Protein AF-B9FMG6-F1 (afdb_monomer)

Solvent-accessible surface area (backbone atoms only — not comparable to full-atom values): 10772 Å² total; per-residue (Å²): 134,76,68,48,75,43,61,49,53,28,63,80,51,54,74,67,47,21,52,54,41,52,51,51,51,46,46,25,45,65,77,59,35,33,31,32,34,33,67,66,77,67,57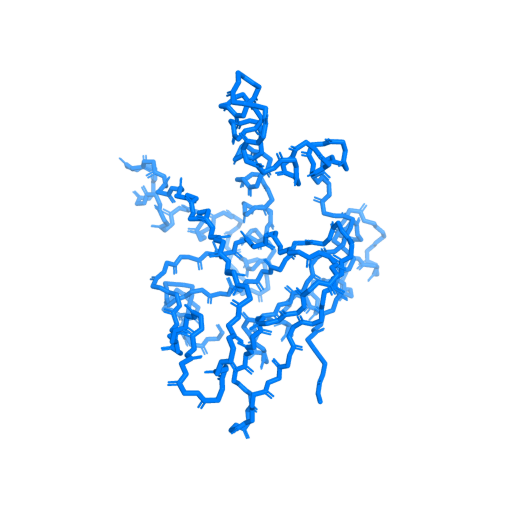,65,71,57,52,58,58,59,71,49,61,76,76,48,61,88,55,40,63,58,52,51,52,54,49,53,53,46,50,49,55,46,52,52,54,52,44,34,52,51,19,52,74,71,72,42,61,80,49,47,59,61,30,63,63,11,63,73,68,77,40,81,61,88,80,86,82,88,87,84,84,83,75,93,63,100,57,60,92,81,53,68,94,70,74,93,78,82,50,78,47,50,79,46,80,42,78,70,56,53,81,59,69,83,54,66,46,80,53,97,92,38,79,37,66,51,75,48,47,76,91,32,38,39,36,35,63,12,52,47,42,32,61,75,51,72,74,80

Secondary structure (DSSP, 8-state):
----EEEGGGGGS-HHHHHHHHHHHHHIIIIISEEEEES-S--HHHHHHHHTTTSSHHHHHHHHHHHHHHHHHHHHHHHHHHHHHTTPPTTHHHHHHHTTTTSPPP-----------S-TTT--SS-S---SSSEEEE---SS----EEEETTEEEE----TT-EEEEE-HHHHHHTT--

Radius of gyration: 16.88 Å; Cα contacts (8 Å, |Δi|>4): 222; chains: 1; bounding box: 43×32×50 Å

pLDDT: mean 95.71, std 5.05, range [70.12, 98.81]

Mean predicted aligned error: 3.11 Å

InterPro domains:
  IPR005123 Oxoglutarate/iron-dependent dioxygenase domain [PS51471] (105-180)
  IPR026992 Non-haem dioxygenase, N-terminal domain [PF14226] (3-53)
  IPR027443 Isopenicillin N synthase-like superfamily [G3DSA:2.60.120.330] (1-50)
  IPR027443 Isopenicillin N synthase-like superfamily [G3DSA:2.60.120.330] (51-180)
  IPR044861 Isopenicillin N synthase-like, Fe(2+) 2OG dioxygenase domain [PF03171] (111-180)
  IPR050295 Plant 2-oxoglutarate-dependent oxidoreductases [PTHR47991] (49-180)

Foldseek 3Di:
DAAAEAAQCLCVPDPVSVVVRLVSLVCNCQQPLKHKYDPLPDDLVLVVVCVCPCVPVVCNVVSVVSVLVSVVVSVLVSVQSVCVSLVHDGCPLVCVQCVNVVHDRDRDDDDDDDDDDPCCVVDASDDDDFAADAKDKDDDDQPDWRDWGQHPNDTDTHHRHPPMIMMGGGPVNCVVSVND

Sequence (180 aa):
MVVPVINFSKLDGTAAERAETMAQIDNGCEEWGFFQLVNHGVPKELLDRVKKWPSKPPEFKETMREYRAALRGLAERVMEAMDENLGLDKGRMRRAFTGDGRHAPFFGTKVSHYPPCPRPDLITGLRAHTDAGGVILLFQDDRVGGLQVLRGGEWVDVQPLADAIVVNTGNQVEVLSNGR

Nearest PDB structures (foldseek):
  5gja-assembly1_E  TM=8.762E-01  e=3.918E-15  Arabidopsis thaliana
  5gja-assembly1_H  TM=8.759E-01  e=7.186E-15  Arabidopsis thaliana
  5tcv-assembly1_A  TM=8.634E-01  e=5.007E-14  Petunia x hybrida
  5c3p-assembly4_D  TM=8.050E-01  e=9.922E-08  Neurospora crassa
  5c3p-assembly2_B  TM=8.139E-01  e=2.320E-07  Neurospora crassa

Structure (mmCIF, N/CA/C/O backbone):
data_AF-B9FMG6-F1
#
_entry.id   AF-B9FMG6-F1
#
loop_
_atom_site.group_PDB
_atom_site.id
_atom_site.type_symbol
_atom_site.label_atom_id
_atom_site.label_alt_id
_atom_site.label_comp_id
_atom_site.label_asym_id
_atom_site.label_entity_id
_atom_site.label_seq_id
_atom_site.pdbx_PDB_ins_code
_atom_site.Cartn_x
_atom_site.Cartn_y
_atom_site.Cartn_z
_atom_site.occupancy
_atom_site.B_iso_or_equiv
_atom_site.auth_seq_id
_atom_site.auth_comp_id
_atom_site.auth_asym_id
_atom_site.auth_atom_id
_atom_site.pdbx_PDB_model_num
ATOM 1 N N . MET A 1 1 ? -16.657 -0.402 -12.588 1.00 78.62 1 MET A N 1
ATOM 2 C CA . MET A 1 1 ? -16.280 -0.302 -11.156 1.00 78.62 1 MET A CA 1
ATOM 3 C C . MET A 1 1 ? -14.914 0.377 -11.073 1.00 78.62 1 MET A C 1
ATOM 5 O O . MET A 1 1 ? -14.172 0.257 -12.038 1.00 78.62 1 MET A O 1
ATOM 9 N N . VAL A 1 2 ? -14.589 1.113 -10.003 1.00 91.06 2 VAL A N 1
ATOM 10 C CA . VAL A 1 2 ? -13.305 1.838 -9.874 1.00 91.06 2 VAL A CA 1
ATOM 11 C C . VAL A 1 2 ? -12.663 1.498 -8.536 1.00 91.06 2 VAL A C 1
ATOM 13 O O . VAL A 1 2 ? -13.342 1.538 -7.514 1.00 91.06 2 VAL A O 1
ATOM 16 N N . VAL A 1 3 ? -11.371 1.172 -8.560 1.00 96.69 3 VAL A N 1
ATOM 17 C CA . VAL A 1 3 ? -10.588 0.858 -7.357 1.00 96.69 3 VAL A CA 1
ATOM 18 C C . VAL A 1 3 ? -10.511 2.100 -6.454 1.00 96.69 3 VAL A C 1
ATOM 20 O O . VAL A 1 3 ? -10.185 3.176 -6.968 1.00 96.69 3 VAL A O 1
ATOM 23 N N . PRO A 1 4 ? -10.799 1.990 -5.142 1.00 97.75 4 PRO A N 1
ATOM 24 C CA . PRO A 1 4 ? -10.837 3.135 -4.237 1.00 97.75 4 PRO A CA 1
ATOM 25 C C . PRO A 1 4 ? -9.514 3.901 -4.190 1.00 97.75 4 PRO A C 1
ATOM 27 O O . PRO A 1 4 ? -8.438 3.304 -4.208 1.00 97.75 4 PRO A O 1
ATOM 30 N N . VAL A 1 5 ? -9.602 5.226 -4.079 1.00 98.62 5 VAL A N 1
ATOM 31 C CA . VAL A 1 5 ? -8.458 6.114 -3.841 1.00 98.62 5 VAL A CA 1
ATOM 32 C C . VAL A 1 5 ? -8.674 6.806 -2.503 1.00 98.62 5 VAL A C 1
ATOM 34 O O . VAL A 1 5 ? -9.682 7.481 -2.312 1.00 98.62 5 VAL A O 1
ATOM 37 N N . ILE A 1 6 ? -7.729 6.634 -1.585 1.00 98.75 6 ILE A N 1
ATOM 38 C CA . ILE A 1 6 ? -7.855 7.030 -0.185 1.00 98.75 6 ILE A CA 1
ATOM 39 C C . ILE A 1 6 ? -6.778 8.060 0.142 1.00 98.75 6 ILE A C 1
ATOM 41 O O . ILE A 1 6 ? -5.583 7.842 -0.079 1.00 98.75 6 ILE A O 1
ATOM 45 N N . ASN A 1 7 ? -7.200 9.196 0.695 1.00 98.69 7 ASN A N 1
ATOM 46 C CA . ASN A 1 7 ? -6.287 10.231 1.159 1.00 98.69 7 ASN A CA 1
ATOM 47 C C . ASN A 1 7 ? -5.746 9.880 2.550 1.00 98.69 7 ASN A C 1
ATOM 49 O O . ASN A 1 7 ? -6.371 10.167 3.566 1.00 98.69 7 ASN A O 1
ATOM 53 N N . PHE A 1 8 ? -4.561 9.278 2.6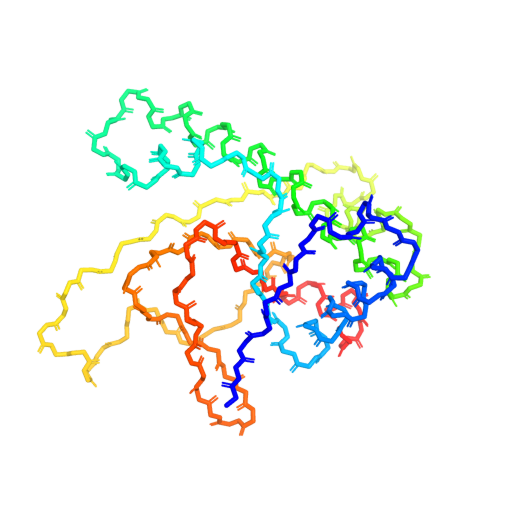01 1.00 98.62 8 PHE A N 1
ATOM 54 C CA . PHE A 1 8 ? -4.036 8.680 3.826 1.00 98.62 8 PHE A CA 1
ATOM 55 C C . PHE A 1 8 ? -3.633 9.709 4.891 1.00 98.62 8 PHE A C 1
ATOM 57 O O . PHE A 1 8 ? -3.666 9.406 6.082 1.00 98.62 8 PHE A O 1
ATOM 64 N N . SER A 1 9 ? -3.315 10.951 4.500 1.00 98.44 9 SER A N 1
ATOM 65 C CA . SER A 1 9 ? -2.974 12.010 5.463 1.00 98.44 9 SER A CA 1
ATOM 66 C C . SER A 1 9 ? -4.153 12.405 6.355 1.00 98.44 9 SER A C 1
ATOM 68 O O . SER A 1 9 ? -3.961 13.052 7.380 1.00 98.44 9 SER A O 1
ATOM 70 N N . LYS A 1 10 ? -5.383 12.051 5.967 1.00 98.56 10 LYS A N 1
ATOM 71 C CA . LYS A 1 10 ? -6.602 12.349 6.724 1.00 98.56 10 LYS A CA 1
ATOM 72 C C . LYS A 1 10 ? -6.758 11.490 7.981 1.00 98.56 10 LYS A C 1
ATOM 74 O O . LYS A 1 10 ? -7.514 11.878 8.866 1.00 98.56 10 LYS A O 1
ATOM 79 N N . LEU A 1 11 ? -5.973 10.416 8.128 1.00 97.81 11 LEU A N 1
ATOM 80 C CA . LEU A 1 11 ? -5.856 9.688 9.397 1.00 97.81 11 LEU A CA 1
ATOM 81 C C . LEU A 1 11 ? -5.316 10.556 10.540 1.00 97.81 11 LEU A C 1
ATOM 83 O O . LEU A 1 11 ? -5.690 10.344 11.692 1.00 97.81 11 LEU A O 1
ATOM 87 N N . ASP A 1 12 ? -4.474 11.537 10.212 1.00 97.31 12 ASP A N 1
ATOM 88 C CA . ASP A 1 12 ? -3.887 12.483 11.165 1.00 97.31 12 ASP A CA 1
ATOM 89 C C . ASP A 1 12 ? -4.679 13.812 11.217 1.00 97.31 12 ASP A C 1
ATOM 91 O O . ASP A 1 12 ? -4.209 14.805 11.773 1.00 97.31 12 ASP A O 1
ATOM 95 N N . GLY A 1 13 ? -5.862 13.854 10.587 1.00 97.00 13 GLY A N 1
ATOM 96 C CA . GLY A 1 13 ? -6.728 15.029 10.488 1.00 97.00 13 GLY A CA 1
ATOM 97 C C . GLY A 1 13 ? -7.708 15.179 11.656 1.00 97.00 13 GLY A C 1
ATOM 98 O O . GLY A 1 13 ? -7.482 14.717 12.774 1.00 97.00 13 GLY A O 1
ATOM 99 N N . THR A 1 14 ? -8.832 15.848 11.396 1.00 98.38 14 THR A N 1
ATOM 100 C CA . THR A 1 14 ? -9.944 15.940 12.355 1.00 98.38 14 THR A CA 1
ATOM 101 C C . THR A 1 14 ? -10.553 14.563 12.641 1.00 98.38 14 THR A C 1
ATOM 103 O O . THR A 1 14 ? -10.427 13.631 11.849 1.00 98.38 14 THR A O 1
ATOM 106 N N . ALA A 1 15 ? -11.284 14.427 13.753 1.00 98.31 15 ALA A N 1
ATOM 107 C CA . ALA A 1 15 ? -11.951 13.168 14.100 1.00 98.31 15 ALA A CA 1
ATOM 108 C C . ALA A 1 15 ? -12.909 12.672 12.997 1.00 98.31 15 ALA A C 1
ATOM 110 O O . ALA A 1 15 ? -12.981 11.472 12.748 1.00 98.31 15 ALA A O 1
ATOM 111 N N . ALA A 1 16 ? -13.602 13.593 12.316 1.00 98.50 16 ALA A N 1
ATOM 112 C CA . ALA A 1 16 ? -14.491 13.266 11.205 1.00 98.50 16 ALA A CA 1
ATOM 113 C C . ALA A 1 16 ? -13.713 12.755 9.981 1.00 98.50 16 ALA A C 1
ATOM 115 O O . ALA A 1 16 ? -14.044 11.700 9.449 1.00 98.50 16 ALA A O 1
ATOM 116 N N . GLU A 1 17 ? -12.643 13.453 9.586 1.00 98.56 17 GLU A N 1
ATOM 117 C CA . GLU A 1 17 ? -11.779 13.035 8.472 1.00 98.56 17 GLU A CA 1
ATOM 118 C C . GLU A 1 17 ? -11.130 11.674 8.736 1.00 98.56 17 GLU A C 1
ATOM 120 O O . GLU A 1 17 ? -11.093 10.817 7.852 1.00 98.56 17 GLU A O 1
ATOM 125 N N . ARG A 1 18 ? -10.657 11.448 9.965 1.00 98.56 18 ARG A N 1
ATOM 126 C CA . ARG A 1 18 ? -10.091 10.165 10.369 1.00 98.56 18 ARG A CA 1
ATOM 127 C C . ARG A 1 18 ? -11.136 9.058 10.296 1.00 98.56 18 ARG A C 1
ATOM 129 O O . ARG A 1 18 ? -10.844 8.016 9.724 1.00 98.56 18 ARG A O 1
ATOM 136 N N . ALA A 1 19 ? -12.332 9.273 10.846 1.00 98.62 19 ALA A N 1
ATOM 137 C CA . ALA A 1 19 ? -13.403 8.278 10.826 1.00 98.62 19 ALA A CA 1
ATOM 138 C C . ALA A 1 19 ? -13.811 7.902 9.393 1.00 98.62 19 ALA A C 1
ATOM 140 O O . ALA A 1 19 ? -13.927 6.720 9.079 1.00 98.62 19 ALA A O 1
ATOM 141 N N . GLU A 1 20 ? -13.953 8.890 8.506 1.00 98.69 20 GLU A N 1
ATOM 142 C CA . GLU A 1 20 ? -14.235 8.652 7.088 1.00 98.69 20 GLU A CA 1
ATOM 143 C C . GLU A 1 20 ? -13.107 7.860 6.413 1.00 98.69 20 GLU A C 1
ATOM 145 O O . GL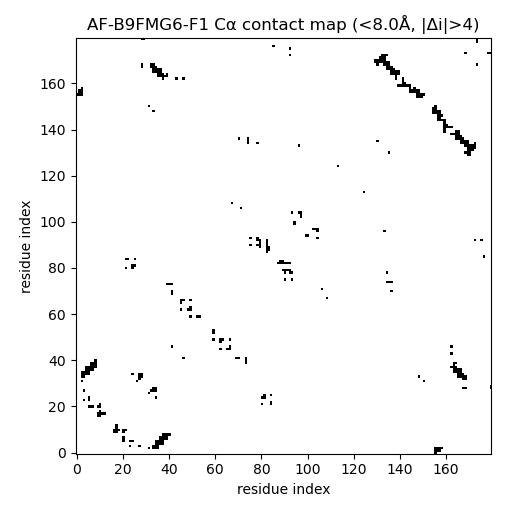U A 1 20 ? -13.361 6.890 5.701 1.00 98.69 20 GLU A O 1
ATOM 150 N N . THR A 1 21 ? -11.852 8.222 6.680 1.00 98.75 21 THR A N 1
ATOM 151 C CA . THR A 1 21 ? -10.686 7.540 6.101 1.00 98.75 21 THR A CA 1
ATOM 152 C C . THR A 1 21 ? -10.573 6.095 6.590 1.00 98.75 21 THR A C 1
ATOM 154 O O . THR A 1 21 ? -10.298 5.204 5.792 1.00 98.75 21 THR A O 1
ATOM 157 N N . MET A 1 22 ? -10.828 5.837 7.877 1.00 98.75 22 MET A N 1
ATOM 158 C CA . MET A 1 22 ? -10.858 4.478 8.434 1.00 98.75 22 MET A CA 1
ATOM 159 C C . MET A 1 22 ? -11.946 3.627 7.771 1.00 98.75 22 MET A C 1
ATOM 161 O O . MET A 1 22 ? -11.665 2.494 7.387 1.00 98.75 22 MET A O 1
ATOM 165 N N . ALA A 1 23 ? -13.142 4.188 7.550 1.00 98.69 23 ALA A N 1
ATOM 166 C CA . ALA A 1 23 ? -14.231 3.505 6.849 1.00 98.69 23 ALA A CA 1
ATOM 167 C C . ALA A 1 23 ? -13.898 3.217 5.374 1.00 98.69 23 ALA A C 1
ATOM 169 O O . ALA A 1 23 ? -14.242 2.158 4.854 1.00 98.69 23 ALA A O 1
ATOM 170 N N . GLN A 1 24 ? -13.191 4.125 4.693 1.00 98.69 24 GLN A N 1
ATOM 171 C CA . GLN A 1 24 ? -12.701 3.883 3.331 1.00 98.69 24 GLN A CA 1
ATOM 172 C C . GLN A 1 24 ? -11.658 2.759 3.286 1.00 98.69 24 GLN A C 1
ATOM 174 O O . GLN A 1 24 ? -11.679 1.955 2.356 1.00 98.69 24 GLN A O 1
ATOM 179 N N . ILE A 1 25 ? -10.756 2.691 4.274 1.00 98.69 25 ILE A N 1
ATOM 180 C CA . ILE A 1 25 ? -9.768 1.607 4.389 1.00 98.69 25 ILE A CA 1
ATOM 181 C C . ILE A 1 25 ? -10.474 0.278 4.656 1.00 98.69 25 ILE A C 1
ATOM 183 O O . ILE A 1 25 ? -10.134 -0.711 4.014 1.00 98.69 25 ILE A O 1
ATOM 187 N N . ASP A 1 26 ? -11.464 0.262 5.551 1.00 98.44 26 ASP A N 1
ATOM 188 C CA . ASP A 1 26 ? -12.263 -0.928 5.866 1.00 98.44 26 ASP A CA 1
ATOM 189 C C . ASP A 1 26 ? -12.956 -1.460 4.610 1.00 98.44 26 ASP A C 1
ATOM 191 O O . ASP A 1 26 ? -12.736 -2.593 4.194 1.00 98.44 26 ASP A O 1
ATOM 195 N N . ASN A 1 27 ? -13.669 -0.577 3.904 1.00 97.81 27 ASN A N 1
ATOM 196 C CA . ASN A 1 27 ? -14.323 -0.908 2.646 1.00 97.81 27 ASN A CA 1
ATOM 197 C C . ASN A 1 27 ? -13.329 -1.366 1.566 1.00 97.81 27 ASN A C 1
ATOM 199 O O . ASN A 1 27 ? -13.594 -2.319 0.841 1.00 97.81 27 ASN A O 1
ATOM 203 N N . GLY A 1 28 ? -12.168 -0.715 1.454 1.00 97.88 28 GLY A N 1
ATOM 204 C CA . GLY A 1 28 ? -11.111 -1.120 0.528 1.00 97.88 28 GLY A CA 1
ATOM 205 C C . GLY A 1 28 ? -10.555 -2.517 0.826 1.00 97.88 28 GLY A C 1
ATOM 206 O O . GLY A 1 28 ? -10.182 -3.228 -0.107 1.00 97.88 28 GLY A O 1
ATOM 207 N N . CYS A 1 29 ? -10.523 -2.926 2.096 1.00 98.12 29 CYS A N 1
ATOM 208 C CA . CYS A 1 29 ? -10.149 -4.281 2.496 1.00 98.12 29 CYS A CA 1
ATOM 209 C C . CYS A 1 29 ? -11.274 -5.279 2.195 1.00 98.12 29 CYS A C 1
ATOM 211 O O . CYS A 1 29 ? -11.052 -6.178 1.388 1.00 98.12 29 CYS A O 1
ATOM 213 N N . GLU A 1 30 ? -12.465 -5.083 2.771 1.00 96.75 30 GLU A N 1
ATOM 214 C CA . GLU A 1 30 ? -13.552 -6.075 2.740 1.00 96.75 30 GLU A CA 1
ATOM 215 C C . GLU A 1 30 ? -14.155 -6.234 1.337 1.00 96.75 30 GLU A C 1
ATOM 217 O O . GLU A 1 30 ? -14.406 -7.340 0.863 1.00 96.75 30 GLU A O 1
ATOM 222 N N . GLU A 1 31 ? -14.373 -5.124 0.627 1.00 95.56 31 GLU A N 1
ATOM 223 C CA . GLU A 1 31 ? -15.050 -5.181 -0.666 1.00 95.56 31 GLU A CA 1
ATOM 224 C C . GLU A 1 31 ? -14.086 -5.468 -1.808 1.00 95.56 31 GLU A C 1
ATOM 226 O O . GLU A 1 31 ? -14.483 -6.076 -2.802 1.00 95.56 31 GLU A O 1
ATOM 231 N N . TRP A 1 32 ? -12.860 -4.945 -1.745 1.00 97.12 32 TRP A N 1
ATOM 232 C CA . TRP A 1 32 ? -11.930 -4.947 -2.878 1.00 97.12 32 TRP A CA 1
ATOM 233 C C . TRP A 1 32 ? -10.684 -5.804 -2.665 1.00 97.12 32 TRP A C 1
ATOM 235 O O . TRP A 1 32 ? -10.121 -6.279 -3.651 1.00 97.12 32 TRP A O 1
ATOM 245 N N . GLY A 1 33 ? -10.187 -5.912 -1.432 1.00 97.44 33 GLY A N 1
ATOM 246 C CA . GLY A 1 33 ? -8.812 -6.334 -1.154 1.00 97.44 33 GLY A CA 1
ATOM 247 C C . GLY A 1 33 ? -7.743 -5.430 -1.788 1.00 97.44 33 GLY A C 1
ATOM 248 O O . GLY A 1 33 ? -6.571 -5.794 -1.787 1.00 97.44 33 GLY A O 1
ATOM 249 N N . PHE A 1 34 ? -8.128 -4.278 -2.355 1.00 98.06 34 PHE A N 1
ATOM 250 C CA . PHE A 1 34 ? -7.301 -3.381 -3.170 1.00 98.06 34 PHE A CA 1
ATOM 251 C C . PHE A 1 34 ? -7.750 -1.924 -3.013 1.00 98.06 34 PHE A C 1
ATOM 253 O O . PHE A 1 34 ? -8.934 -1.611 -3.125 1.00 98.06 34 PHE A O 1
ATOM 260 N N . PHE A 1 35 ? -6.797 -1.007 -2.853 1.00 98.62 35 PHE A N 1
ATOM 261 C CA . PHE A 1 35 ? -7.032 0.440 -2.878 1.00 98.62 35 PHE A CA 1
ATOM 262 C C . PHE A 1 35 ? -5.739 1.196 -3.202 1.00 98.62 35 PHE A C 1
ATOM 264 O O . PHE A 1 35 ? -4.641 0.656 -3.100 1.00 98.62 35 PHE A O 1
ATOM 271 N N . GLN A 1 36 ? -5.845 2.458 -3.604 1.00 98.81 36 GLN A N 1
ATOM 272 C CA . GLN A 1 36 ? -4.700 3.337 -3.840 1.00 98.81 36 GLN A CA 1
ATOM 273 C C . GLN A 1 36 ? -4.605 4.375 -2.729 1.00 98.81 36 GLN A C 1
ATOM 275 O O . GLN A 1 36 ? -5.595 5.019 -2.392 1.00 98.81 36 GLN A O 1
ATOM 280 N N . LEU A 1 37 ? -3.412 4.573 -2.179 1.00 98.81 37 LEU A N 1
ATOM 281 C CA . LEU A 1 37 ? -3.142 5.631 -1.216 1.00 98.81 37 LEU A CA 1
ATOM 282 C C . LEU A 1 37 ? -2.545 6.847 -1.918 1.00 98.81 37 LEU A C 1
ATOM 284 O O . LEU A 1 37 ? -1.591 6.714 -2.682 1.00 98.81 37 LEU A O 1
ATOM 288 N N . VAL A 1 38 ? -3.052 8.032 -1.582 1.00 98.75 38 VAL A N 1
ATOM 289 C CA . VAL A 1 38 ? -2.434 9.334 -1.882 1.00 98.75 38 VAL A CA 1
ATOM 290 C C . VAL A 1 38 ? -2.096 10.056 -0.580 1.00 98.75 38 VAL A C 1
ATOM 292 O O . VAL A 1 38 ? -2.670 9.756 0.468 1.00 98.75 38 VAL A O 1
ATOM 295 N N . ASN A 1 39 ? -1.152 11.001 -0.622 1.00 98.50 39 ASN A N 1
ATOM 296 C CA . ASN A 1 39 ? -0.658 11.718 0.565 1.00 98.50 39 ASN A CA 1
ATOM 297 C C . ASN A 1 39 ? -0.222 10.772 1.707 1.00 98.50 39 ASN A C 1
ATOM 299 O O . ASN A 1 39 ? -0.424 11.049 2.886 1.00 98.50 39 ASN A O 1
ATOM 303 N N . HIS A 1 40 ? 0.391 9.640 1.359 1.00 98.50 40 HIS A N 1
ATOM 304 C CA . HIS A 1 40 ? 0.806 8.586 2.298 1.00 98.50 40 HIS A CA 1
ATOM 305 C C . HIS A 1 40 ? 2.089 8.901 3.082 1.00 98.50 40 HIS A C 1
ATOM 307 O O . HIS A 1 40 ? 2.508 8.113 3.927 1.00 98.50 40 HIS A O 1
ATOM 313 N N . GLY A 1 41 ? 2.732 10.040 2.809 1.00 98.06 41 GLY A N 1
ATOM 314 C CA . GLY A 1 41 ? 3.923 10.497 3.531 1.00 98.06 41 GLY A CA 1
ATOM 315 C C . GLY A 1 41 ? 5.250 9.894 3.060 1.00 98.06 41 GLY A C 1
ATOM 316 O O . GLY A 1 41 ? 6.281 10.175 3.663 1.00 98.06 41 GLY A O 1
ATOM 317 N N . VAL A 1 42 ? 5.266 9.108 1.974 1.00 98.38 42 VAL A N 1
ATOM 318 C CA . VAL A 1 42 ? 6.538 8.764 1.307 1.00 98.38 42 VAL A CA 1
ATOM 319 C C . VAL A 1 42 ? 6.964 9.993 0.497 1.00 98.38 42 VAL A C 1
ATOM 321 O O . VAL A 1 42 ? 6.148 10.474 -0.290 1.00 98.38 42 VAL A O 1
ATOM 324 N N . PRO A 1 43 ? 8.194 10.517 0.667 1.00 98.12 43 PRO A N 1
ATOM 325 C CA . PRO A 1 43 ? 8.614 11.742 -0.007 1.00 98.12 43 PRO A CA 1
ATOM 326 C C . PRO A 1 43 ? 8.540 11.626 -1.531 1.00 98.12 43 PRO A C 1
ATOM 328 O O . PRO A 1 43 ? 9.012 10.643 -2.112 1.00 98.12 43 PRO A O 1
ATOM 331 N N . LYS A 1 44 ? 8.000 12.655 -2.190 1.00 96.88 44 LYS A N 1
ATOM 332 C CA . LYS A 1 44 ? 7.879 12.686 -3.651 1.00 96.88 44 LYS A CA 1
ATOM 333 C C . LYS A 1 44 ? 9.249 12.598 -4.325 1.00 96.88 44 LYS A C 1
ATOM 335 O O . LYS A 1 44 ? 9.420 11.872 -5.298 1.00 96.88 44 LYS A O 1
ATOM 340 N N . GLU A 1 45 ? 10.252 13.267 -3.771 1.00 96.19 45 GLU A N 1
ATOM 341 C CA . GLU A 1 45 ? 11.622 13.265 -4.286 1.00 96.19 45 GLU A CA 1
ATOM 342 C C . GLU A 1 45 ? 12.231 11.856 -4.248 1.00 96.19 45 GLU A C 1
ATOM 344 O O . GLU A 1 45 ? 12.999 11.476 -5.135 1.00 96.19 45 GLU A O 1
ATOM 349 N N . LEU A 1 46 ? 11.868 11.054 -3.241 1.00 96.44 46 LEU A N 1
ATOM 350 C CA . LEU A 1 46 ? 12.277 9.658 -3.143 1.00 96.44 46 LEU A CA 1
ATOM 351 C C . LEU A 1 46 ? 11.600 8.813 -4.229 1.00 96.44 46 LEU A C 1
ATOM 353 O O . LEU A 1 46 ? 12.296 8.058 -4.911 1.00 96.44 46 LEU A O 1
ATOM 357 N N . LEU A 1 47 ? 10.292 8.988 -4.448 1.00 96.75 47 LEU A N 1
ATOM 358 C CA . LEU A 1 47 ? 9.565 8.337 -5.545 1.00 96.75 47 LEU A CA 1
ATOM 359 C C . LEU A 1 47 ? 10.156 8.708 -6.914 1.00 96.75 47 LEU A C 1
ATOM 361 O O . LEU A 1 47 ? 10.419 7.826 -7.731 1.00 96.75 47 LEU A O 1
ATOM 365 N N . ASP A 1 48 ? 10.473 9.984 -7.141 1.00 94.62 48 ASP A N 1
ATOM 366 C CA . ASP A 1 48 ? 11.096 10.468 -8.378 1.00 94.62 48 ASP A CA 1
ATOM 367 C C . ASP A 1 48 ? 12.482 9.846 -8.622 1.00 94.62 48 ASP A C 1
ATOM 369 O O . ASP A 1 48 ? 12.870 9.608 -9.769 1.00 94.62 48 ASP A O 1
ATOM 373 N N . ARG A 1 49 ? 13.255 9.555 -7.566 1.00 93.44 49 ARG A N 1
ATOM 374 C CA . ARG A 1 49 ? 14.518 8.806 -7.700 1.00 93.44 49 ARG A CA 1
ATOM 375 C C . ARG A 1 49 ? 14.277 7.330 -8.016 1.00 93.44 49 ARG A C 1
ATOM 377 O O . ARG A 1 49 ? 15.005 6.788 -8.844 1.00 93.44 49 ARG A O 1
ATOM 384 N N . VAL A 1 50 ? 13.259 6.699 -7.425 1.00 93.25 50 VAL A N 1
ATOM 385 C CA . VAL A 1 50 ? 12.881 5.304 -7.726 1.00 93.25 50 VAL A CA 1
ATOM 386 C C . VAL A 1 50 ? 12.432 5.156 -9.187 1.00 93.25 50 VAL A C 1
ATOM 388 O O . VAL A 1 50 ? 12.861 4.214 -9.856 1.00 93.25 50 VAL A O 1
ATOM 391 N N . LYS A 1 51 ? 11.675 6.126 -9.729 1.00 90.31 51 LYS A N 1
ATOM 392 C CA . LYS A 1 51 ? 11.242 6.158 -11.145 1.00 90.31 51 LYS A CA 1
ATOM 393 C C . LYS A 1 51 ? 12.410 6.125 -12.141 1.00 90.31 51 LYS A C 1
ATOM 395 O O . LYS A 1 51 ? 12.244 5.668 -13.266 1.00 90.31 51 LYS A O 1
ATOM 400 N N . LYS A 1 52 ? 13.618 6.552 -11.746 1.00 86.12 52 LYS A N 1
ATOM 401 C CA . LYS A 1 52 ? 14.818 6.539 -12.610 1.00 86.12 52 LYS A CA 1
ATOM 402 C C . LYS A 1 52 ? 15.400 5.136 -12.839 1.00 86.12 52 LYS A C 1
ATOM 404 O O . LYS A 1 52 ? 16.521 5.059 -13.333 1.00 86.12 52 LYS A O 1
ATOM 409 N N . TRP A 1 53 ? 14.688 4.068 -12.457 1.00 71.25 53 TRP A N 1
ATOM 410 C CA . TRP A 1 53 ? 14.834 2.663 -12.880 1.00 71.25 53 TRP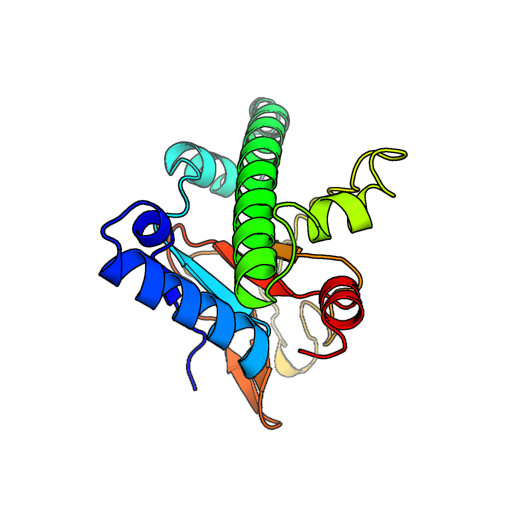 A CA 1
ATOM 411 C C . TRP A 1 53 ? 16.137 2.303 -13.603 1.00 71.25 53 TRP A C 1
ATOM 413 O O . TRP A 1 53 ? 16.364 2.783 -14.714 1.00 71.25 53 TRP A O 1
ATOM 423 N N . PRO A 1 54 ? 16.896 1.314 -13.105 1.00 74.25 54 PRO A N 1
ATOM 424 C CA . PRO A 1 54 ? 18.257 1.434 -12.567 1.00 74.25 54 PRO A CA 1
ATOM 425 C C . PRO A 1 54 ? 19.286 2.161 -13.470 1.00 74.25 54 PRO A C 1
ATOM 427 O O . PRO A 1 54 ? 20.458 1.798 -13.500 1.00 74.25 54 PRO A O 1
ATOM 430 N N . SER A 1 55 ? 18.893 3.224 -14.174 1.00 70.88 55 SER A N 1
ATOM 431 C CA . SER A 1 55 ? 19.714 4.004 -15.103 1.00 70.88 55 SER A CA 1
ATOM 432 C C . SER A 1 55 ? 20.832 4.767 -14.390 1.00 70.88 55 SER A C 1
ATOM 434 O O . SER A 1 55 ? 21.793 5.200 -15.021 1.00 70.88 55 SER A O 1
ATOM 436 N N . LYS A 1 56 ? 20.742 4.879 -13.055 1.00 70.12 56 LYS A N 1
ATOM 437 C CA . LYS A 1 56 ? 21.766 5.425 -12.155 1.00 70.12 56 LYS A CA 1
ATOM 438 C C . LYS A 1 56 ? 22.220 4.383 -11.120 1.00 70.12 56 LYS A C 1
ATOM 440 O O . LYS A 1 56 ? 21.878 4.497 -9.940 1.00 70.12 56 LYS A O 1
ATOM 445 N N . PRO A 1 57 ? 22.991 3.358 -11.524 1.00 74.62 57 PRO A N 1
ATOM 446 C CA . PRO A 1 57 ? 23.322 2.234 -10.653 1.00 74.62 57 PRO A CA 1
ATOM 447 C C . PRO A 1 57 ? 24.046 2.598 -9.338 1.00 74.62 57 PRO A C 1
ATOM 449 O O . PRO A 1 57 ? 23.734 1.955 -8.334 1.00 74.62 57 PRO A O 1
ATOM 452 N N . PRO A 1 58 ? 24.935 3.620 -9.262 1.00 79.06 58 PRO A N 1
ATOM 453 C CA . PRO A 1 58 ? 25.598 3.968 -8.001 1.00 79.06 58 PRO A CA 1
ATOM 454 C C . PRO A 1 58 ? 24.627 4.441 -6.909 1.00 79.06 58 PRO A C 1
ATOM 456 O O . PRO A 1 58 ? 24.783 4.085 -5.744 1.00 79.06 58 PRO A O 1
ATOM 459 N N . GLU A 1 59 ? 23.599 5.205 -7.286 1.00 85.38 59 GLU A N 1
ATOM 460 C CA . GLU A 1 59 ? 22.599 5.766 -6.364 1.00 85.38 59 GLU A CA 1
ATOM 461 C C . GLU A 1 59 ? 21.444 4.790 -6.097 1.00 85.38 59 GLU A C 1
ATOM 463 O O . GLU A 1 59 ? 20.711 4.942 -5.117 1.00 85.38 59 GLU A O 1
ATOM 468 N N . PHE A 1 60 ? 21.269 3.780 -6.956 1.00 88.50 60 PHE A N 1
ATOM 469 C CA . PHE A 1 60 ? 20.121 2.877 -6.912 1.00 88.50 60 PHE A CA 1
ATOM 470 C C . PHE A 1 60 ? 20.048 2.088 -5.602 1.00 88.50 60 PHE A C 1
ATOM 472 O O . PHE A 1 60 ? 18.980 1.991 -5.002 1.00 88.50 60 PHE A O 1
ATOM 479 N N . LYS A 1 61 ? 21.184 1.571 -5.114 1.00 90.31 61 LYS A N 1
ATOM 480 C CA . LYS A 1 61 ? 21.227 0.817 -3.851 1.00 90.31 61 LYS A CA 1
ATOM 481 C C . LYS A 1 61 ? 20.752 1.665 -2.670 1.00 90.31 61 LYS A C 1
ATOM 483 O O . LYS A 1 61 ? 19.955 1.186 -1.866 1.00 90.31 61 LYS A O 1
ATOM 488 N N . GLU A 1 62 ? 21.231 2.903 -2.574 1.00 92.44 62 GLU A N 1
ATOM 489 C CA . GLU A 1 62 ? 20.862 3.804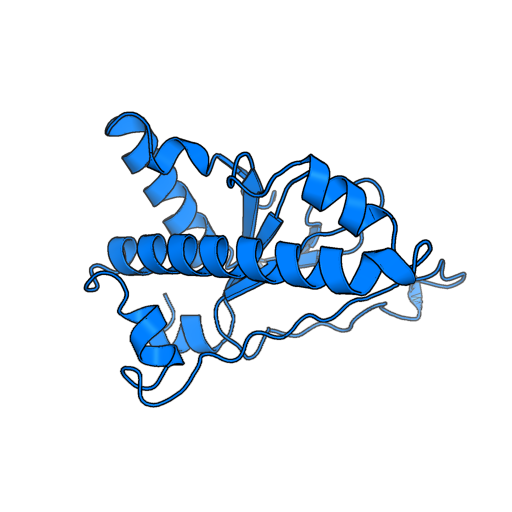 -1.480 1.00 92.44 62 GLU A CA 1
ATOM 490 C C . GLU A 1 62 ? 19.411 4.275 -1.612 1.00 92.44 62 GLU A C 1
ATOM 492 O O . GLU A 1 62 ? 18.655 4.208 -0.647 1.00 92.44 62 GLU A O 1
ATOM 497 N N . THR A 1 63 ? 18.983 4.609 -2.833 1.00 94.06 63 THR A N 1
ATOM 498 C CA . THR A 1 63 ? 17.587 4.952 -3.141 1.00 94.06 63 THR A CA 1
ATOM 499 C C . THR A 1 63 ? 16.638 3.830 -2.721 1.00 94.06 63 THR A C 1
ATOM 501 O O . THR A 1 63 ? 15.653 4.078 -2.032 1.00 94.06 63 THR A O 1
ATOM 504 N N . MET A 1 64 ? 16.949 2.578 -3.070 1.00 94.75 64 MET A N 1
ATOM 505 C CA . MET A 1 64 ? 16.137 1.424 -2.679 1.00 94.75 64 MET A CA 1
ATOM 506 C C . MET A 1 64 ? 16.187 1.151 -1.174 1.00 94.75 64 MET A C 1
ATOM 508 O O . MET A 1 64 ? 15.208 0.653 -0.620 1.00 94.75 64 MET A O 1
ATOM 512 N N . ARG A 1 65 ? 17.296 1.462 -0.490 1.00 94.31 65 ARG A N 1
ATOM 513 C CA . ARG A 1 65 ? 17.397 1.339 0.972 1.00 94.31 65 ARG A CA 1
ATOM 514 C C . ARG A 1 65 ? 16.450 2.314 1.668 1.00 94.31 65 ARG A C 1
ATOM 516 O O . ARG A 1 65 ? 15.667 1.883 2.513 1.00 94.31 65 ARG A O 1
ATOM 523 N N . GLU A 1 66 ? 16.493 3.584 1.278 1.00 96.38 66 GLU A N 1
ATOM 524 C CA . GLU A 1 66 ? 15.612 4.635 1.796 1.00 96.38 66 GLU A CA 1
ATOM 525 C C . GLU A 1 66 ? 14.143 4.344 1.463 1.00 96.38 66 GLU A C 1
ATOM 527 O O . GLU A 1 66 ? 13.281 4.369 2.340 1.00 96.38 66 GLU A O 1
ATOM 532 N N . TYR A 1 67 ? 13.864 3.948 0.219 1.00 96.94 67 TYR A N 1
ATOM 533 C CA . TYR A 1 67 ? 12.522 3.591 -0.233 1.00 96.94 67 TYR A CA 1
ATOM 534 C C . TYR A 1 67 ? 11.928 2.413 0.543 1.00 96.94 67 TYR A C 1
ATOM 536 O O . TYR A 1 67 ? 10.792 2.484 1.009 1.00 96.94 67 TYR A O 1
ATOM 544 N N . ARG A 1 68 ? 12.706 1.346 0.763 1.00 96.56 68 ARG A N 1
ATOM 545 C CA . ARG A 1 68 ? 12.255 0.199 1.567 1.00 96.56 68 ARG A CA 1
ATOM 546 C C . ARG A 1 68 ? 11.997 0.576 3.023 1.00 96.56 68 ARG A C 1
ATOM 548 O O . ARG A 1 68 ? 11.099 0.002 3.630 1.00 96.56 68 ARG A O 1
ATOM 555 N N . ALA A 1 69 ? 12.765 1.507 3.592 1.00 97.12 69 ALA A N 1
ATOM 556 C CA . ALA A 1 69 ? 12.510 2.006 4.940 1.00 97.12 69 ALA A CA 1
ATOM 557 C C . ALA A 1 69 ? 11.190 2.794 5.002 1.00 97.12 69 ALA A C 1
ATOM 559 O O . ALA A 1 69 ? 10.366 2.523 5.875 1.00 97.12 69 ALA A O 1
ATOM 560 N N . ALA A 1 70 ? 10.951 3.687 4.036 1.00 98.38 70 ALA A N 1
ATOM 561 C CA . ALA A 1 70 ? 9.712 4.456 3.942 1.00 98.38 70 ALA A CA 1
ATOM 562 C C . ALA A 1 70 ? 8.479 3.554 3.738 1.00 98.38 70 ALA A C 1
ATOM 564 O O . ALA A 1 70 ? 7.491 3.691 4.459 1.00 98.38 70 ALA A O 1
ATOM 565 N N . LEU A 1 71 ? 8.550 2.577 2.824 1.00 98.25 71 LEU A N 1
ATOM 566 C CA . LEU A 1 71 ? 7.456 1.627 2.607 1.00 98.25 71 LEU A CA 1
ATOM 567 C C . LEU A 1 71 ? 7.197 0.727 3.815 1.00 98.25 71 LEU A C 1
ATOM 569 O O . LEU A 1 71 ? 6.049 0.381 4.064 1.00 98.25 71 LEU A O 1
ATOM 573 N N . ARG A 1 72 ? 8.230 0.345 4.576 1.00 96.81 72 ARG A N 1
ATOM 574 C CA . ARG A 1 72 ? 8.030 -0.424 5.811 1.00 96.81 72 ARG A CA 1
ATOM 575 C C . ARG A 1 72 ? 7.209 0.372 6.824 1.00 96.81 72 ARG A C 1
ATOM 577 O O . ARG A 1 72 ? 6.268 -0.180 7.380 1.00 96.81 72 ARG A O 1
ATOM 584 N N . GLY A 1 73 ? 7.539 1.649 7.025 1.00 97.19 73 GLY A N 1
ATOM 585 C CA . GLY A 1 73 ? 6.769 2.524 7.912 1.00 97.19 73 GLY A CA 1
ATOM 586 C C . GLY A 1 73 ? 5.325 2.703 7.437 1.00 97.19 73 GLY A C 1
ATOM 587 O O . GLY A 1 73 ? 4.398 2.618 8.237 1.00 97.19 73 GLY A O 1
ATOM 588 N N . LEU A 1 74 ? 5.116 2.870 6.126 1.00 98.56 74 LEU A N 1
ATOM 589 C CA . LEU A 1 74 ? 3.770 2.935 5.553 1.00 98.56 74 LEU A CA 1
ATOM 590 C C . LEU A 1 74 ? 2.991 1.625 5.762 1.00 98.56 74 LEU A C 1
ATOM 592 O O . LEU A 1 74 ? 1.840 1.670 6.182 1.00 98.56 74 LEU A O 1
ATOM 596 N N . ALA A 1 75 ? 3.617 0.468 5.533 1.00 98.00 75 ALA A N 1
ATOM 597 C CA . ALA A 1 75 ? 2.990 -0.836 5.738 1.00 98.00 75 ALA A CA 1
ATOM 598 C C . ALA A 1 75 ? 2.570 -1.050 7.199 1.00 98.00 75 ALA A C 1
ATOM 600 O O . ALA A 1 75 ? 1.474 -1.540 7.456 1.00 98.00 75 ALA A O 1
ATOM 601 N N . GLU A 1 76 ? 3.417 -0.658 8.159 1.00 96.69 76 GLU A N 1
ATOM 602 C CA . GLU A 1 76 ? 3.078 -0.711 9.585 1.00 96.69 76 GLU A CA 1
ATOM 603 C C . GLU A 1 76 ? 1.878 0.188 9.909 1.00 96.69 76 GLU A C 1
ATOM 605 O O . GLU A 1 76 ? 0.957 -0.276 10.572 1.00 96.69 76 GLU A O 1
ATOM 610 N N . ARG A 1 77 ? 1.813 1.415 9.373 1.00 98.19 77 ARG A N 1
ATOM 611 C CA . ARG A 1 77 ? 0.647 2.300 9.557 1.00 98.19 77 ARG A CA 1
ATOM 612 C C . ARG A 1 77 ? -0.639 1.735 8.949 1.00 98.19 77 ARG A C 1
ATOM 614 O O . ARG A 1 77 ? -1.698 1.868 9.552 1.00 98.19 77 ARG A O 1
ATOM 621 N N . VAL A 1 78 ? -0.557 1.112 7.772 1.00 98.62 78 VAL A N 1
ATOM 622 C CA . VAL A 1 78 ? -1.707 0.443 7.142 1.00 98.62 78 VAL A CA 1
ATOM 623 C C . VAL A 1 78 ? -2.185 -0.725 8.008 1.00 98.62 78 VAL A C 1
ATOM 625 O O . VAL A 1 78 ? -3.375 -0.818 8.288 1.00 98.62 78 VAL A O 1
ATOM 628 N N . MET A 1 79 ? -1.270 -1.570 8.495 1.00 98.12 79 MET A N 1
ATOM 629 C CA . MET A 1 79 ? -1.618 -2.674 9.397 1.00 98.12 79 MET A CA 1
ATOM 630 C C . MET A 1 79 ? -2.207 -2.185 10.725 1.00 98.12 79 MET A C 1
ATOM 632 O O . MET A 1 79 ? -3.119 -2.815 11.240 1.00 98.12 79 MET A O 1
ATOM 636 N N . GLU A 1 80 ? -1.737 -1.061 11.272 1.00 98.31 80 GLU A N 1
ATOM 637 C CA . GLU A 1 80 ? -2.334 -0.461 12.474 1.00 98.31 80 GLU A CA 1
ATOM 638 C C . GLU A 1 80 ? -3.773 0.022 12.232 1.00 98.31 80 GLU A C 1
ATOM 640 O O . GLU A 1 80 ? -4.617 -0.137 13.111 1.00 98.31 80 GLU A O 1
ATOM 645 N N . ALA A 1 81 ? -4.073 0.571 11.049 1.00 98.56 81 ALA A N 1
ATOM 646 C CA . ALA A 1 81 ? -5.443 0.930 10.679 1.00 98.56 81 ALA A CA 1
ATOM 647 C C . ALA A 1 81 ? -6.334 -0.316 10.508 1.00 98.56 81 ALA A C 1
ATOM 649 O O . ALA A 1 81 ? -7.476 -0.327 10.963 1.00 98.56 81 ALA A O 1
ATOM 650 N N . MET A 1 82 ? -5.799 -1.385 9.909 1.00 98.44 82 MET A N 1
ATOM 651 C CA . MET A 1 82 ? -6.496 -2.672 9.795 1.00 98.44 82 MET A CA 1
ATOM 652 C C . MET A 1 82 ? -6.756 -3.310 11.167 1.00 98.44 82 MET A C 1
ATOM 654 O O . MET A 1 82 ? -7.853 -3.810 11.402 1.00 98.44 82 MET A O 1
ATOM 658 N N . ASP A 1 83 ? -5.780 -3.269 12.084 1.00 98.56 83 ASP A N 1
ATOM 659 C CA . ASP A 1 83 ? -5.953 -3.736 13.464 1.00 98.56 83 ASP A CA 1
ATOM 660 C C . ASP A 1 83 ? -7.156 -3.029 14.113 1.00 98.56 83 ASP A C 1
ATOM 662 O O . ASP A 1 83 ? -8.033 -3.688 14.663 1.00 98.56 83 ASP A O 1
ATOM 666 N N . GLU A 1 84 ? -7.235 -1.700 14.006 1.00 98.50 84 GLU A N 1
ATOM 667 C CA . GLU A 1 84 ? -8.317 -0.916 14.610 1.00 98.50 84 GLU A CA 1
ATOM 668 C C . GLU A 1 84 ? -9.692 -1.206 13.991 1.00 98.50 84 GLU A C 1
ATOM 670 O O . GLU A 1 84 ? -10.651 -1.402 14.738 1.00 98.50 84 GLU A O 1
ATOM 675 N N . ASN A 1 85 ? -9.796 -1.304 12.662 1.00 98.44 85 ASN A N 1
ATOM 676 C CA . ASN A 1 85 ? -11.054 -1.657 11.987 1.00 98.44 85 ASN A CA 1
ATOM 677 C C . ASN A 1 85 ? -11.557 -3.059 12.373 1.00 98.44 85 ASN A C 1
ATOM 679 O O . ASN A 1 85 ? -12.759 -3.288 12.510 1.00 98.44 85 ASN A O 1
ATOM 683 N N . LEU A 1 86 ? -10.638 -3.994 12.628 1.00 97.88 86 LEU A N 1
ATOM 684 C CA . LEU A 1 86 ? -10.968 -5.334 13.113 1.00 97.88 86 LEU A CA 1
ATOM 685 C C . LEU A 1 86 ? -11.217 -5.393 14.632 1.00 97.88 86 LEU A C 1
ATOM 687 O O . LEU A 1 86 ? -11.558 -6.458 15.148 1.00 97.88 86 LEU A O 1
ATOM 691 N N . GLY A 1 87 ? -11.048 -4.284 15.362 1.00 97.94 87 GLY A N 1
ATOM 692 C CA . GLY A 1 87 ? -11.159 -4.247 16.822 1.00 97.94 87 GLY A CA 1
ATOM 693 C C . GLY A 1 87 ? -10.028 -4.987 17.547 1.00 97.94 87 GLY A C 1
ATOM 694 O O . GLY A 1 87 ? -10.217 -5.470 18.664 1.00 97.94 87 GLY A O 1
ATOM 695 N N . LEU A 1 88 ? -8.863 -5.117 16.911 1.00 97.56 88 LEU A N 1
ATOM 696 C CA . LEU A 1 88 ? -7.666 -5.742 17.467 1.00 97.56 88 LEU A CA 1
ATOM 697 C C . LEU A 1 88 ? -6.799 -4.724 18.215 1.00 97.56 88 LEU A C 1
ATOM 699 O O . LEU A 1 88 ? -6.790 -3.529 17.925 1.00 97.56 88 LEU A O 1
ATOM 703 N N . ASP A 1 89 ? -5.987 -5.223 19.150 1.00 97.50 89 ASP A N 1
ATOM 704 C CA . ASP A 1 89 ? -4.954 -4.407 19.783 1.00 97.50 89 ASP A CA 1
ATOM 705 C C . ASP A 1 89 ? -3.985 -3.856 18.736 1.00 97.50 89 ASP A C 1
ATOM 707 O O . ASP A 1 89 ? -3.452 -4.606 17.913 1.00 97.50 89 ASP A O 1
ATOM 711 N N . LYS A 1 90 ? -3.640 -2.574 18.856 1.00 97.19 90 LYS A N 1
ATOM 712 C CA . LYS A 1 90 ? -2.653 -1.922 17.994 1.00 97.19 90 LYS A CA 1
ATOM 713 C C . LYS A 1 90 ? -1.373 -2.767 17.824 1.00 97.19 90 LYS A C 1
ATOM 715 O O . LYS A 1 90 ? -0.734 -3.200 18.795 1.00 97.19 90 LYS A O 1
ATOM 720 N N . GLY A 1 91 ? -0.977 -2.992 16.573 1.00 96.00 91 GLY A N 1
ATOM 721 C CA . GLY A 1 91 ? 0.211 -3.753 16.191 1.00 96.00 91 GLY A CA 1
ATOM 722 C C . GLY A 1 91 ? 0.042 -5.274 16.271 1.00 96.00 91 GLY A C 1
ATOM 723 O O . GLY A 1 91 ? 1.053 -5.987 16.253 1.00 96.00 91 GLY A O 1
ATOM 724 N N . ARG A 1 92 ? -1.186 -5.792 16.400 1.00 96.69 92 ARG A N 1
ATOM 725 C CA . ARG A 1 92 ? -1.467 -7.233 16.463 1.00 96.69 92 ARG A CA 1
ATOM 726 C C . ARG A 1 92 ? -1.042 -7.932 15.176 1.00 96.69 92 ARG A C 1
ATOM 728 O O . ARG A 1 92 ? -0.316 -8.924 15.273 1.00 96.69 92 ARG A O 1
ATOM 735 N N . MET A 1 93 ? -1.389 -7.407 14.000 1.00 95.75 93 MET A N 1
ATOM 736 C CA . MET A 1 93 ? -0.930 -7.964 12.719 1.00 95.75 93 MET A CA 1
ATOM 737 C C . MET A 1 93 ? 0.600 -7.990 12.618 1.00 95.75 93 MET A C 1
ATOM 739 O O . MET A 1 93 ? 1.192 -9.020 12.291 1.00 95.75 93 MET A O 1
ATOM 743 N N . ARG A 1 94 ? 1.278 -6.897 12.994 1.00 95.19 94 ARG A N 1
ATOM 744 C CA . ARG A 1 94 ? 2.752 -6.843 13.023 1.00 95.19 94 ARG A CA 1
ATOM 745 C C . ARG A 1 94 ? 3.346 -7.928 13.928 1.00 95.19 94 ARG A C 1
ATOM 747 O O . ARG A 1 94 ? 4.337 -8.562 13.560 1.00 95.19 94 ARG A O 1
ATOM 754 N N . ARG A 1 95 ? 2.768 -8.157 15.113 1.00 95.75 95 ARG A N 1
ATOM 755 C CA . ARG A 1 95 ? 3.208 -9.231 16.021 1.00 95.75 95 ARG A CA 1
ATOM 756 C C . ARG A 1 95 ? 3.014 -10.612 15.397 1.00 95.75 95 ARG A C 1
ATOM 758 O O . ARG A 1 95 ? 3.935 -11.423 15.465 1.00 95.75 95 ARG A O 1
ATOM 765 N N . ALA A 1 96 ? 1.902 -10.846 14.700 1.00 95.06 96 ALA A N 1
ATOM 766 C CA . ALA A 1 96 ? 1.675 -12.098 13.978 1.00 95.06 96 ALA A CA 1
ATOM 767 C C . ALA A 1 96 ? 2.771 -12.367 12.925 1.00 95.06 96 ALA A C 1
ATOM 769 O O . ALA A 1 96 ? 3.364 -13.444 12.920 1.00 95.06 96 ALA A O 1
ATOM 770 N N . PHE A 1 97 ? 3.147 -11.365 12.120 1.00 94.62 97 PHE A N 1
ATOM 771 C CA . PHE A 1 97 ? 4.211 -11.496 11.107 1.00 94.62 97 PHE A CA 1
ATOM 772 C C . PHE A 1 97 ? 5.635 -11.617 11.667 1.00 94.62 97 PHE A C 1
ATOM 774 O O . PHE A 1 97 ? 6.568 -11.932 10.928 1.00 94.62 97 PHE A O 1
ATOM 781 N N . THR A 1 98 ? 5.823 -11.355 12.958 1.00 94.75 98 THR A N 1
ATOM 782 C CA . THR A 1 98 ? 7.126 -11.434 13.634 1.00 94.75 98 THR A CA 1
ATOM 783 C C . THR A 1 98 ? 7.205 -12.586 14.629 1.00 94.75 98 THR A C 1
ATOM 785 O O . THR A 1 98 ? 8.237 -12.762 15.276 1.00 94.75 98 THR A O 1
ATOM 788 N N . GLY A 1 99 ? 6.136 -13.378 14.775 1.00 93.62 99 GLY A N 1
ATOM 789 C CA . GLY A 1 99 ? 6.035 -14.400 15.815 1.00 93.62 99 GLY A CA 1
ATOM 790 C C . GLY A 1 99 ? 6.218 -13.806 17.211 1.00 93.62 99 GLY A C 1
ATOM 791 O O . GLY A 1 99 ? 7.052 -14.295 17.967 1.00 93.62 99 GLY A O 1
ATOM 792 N N . ASP A 1 100 ? 5.512 -12.713 17.508 1.00 93.62 100 ASP A N 1
ATOM 793 C CA . ASP A 1 100 ? 5.643 -11.928 18.744 1.00 93.62 100 ASP A CA 1
ATOM 794 C C . ASP A 1 100 ? 7.071 -11.409 18.979 1.00 93.62 100 ASP A C 1
ATOM 796 O O . ASP A 1 100 ? 7.594 -11.410 20.091 1.00 93.62 100 ASP A O 1
ATOM 800 N N . GLY A 1 101 ? 7.730 -10.972 17.902 1.00 91.19 101 GLY A N 1
ATOM 801 C CA . GLY A 1 101 ? 9.093 -10.441 17.944 1.00 91.19 101 GLY A CA 1
ATOM 802 C C . GLY A 1 101 ? 10.204 -11.494 17.952 1.00 91.19 101 GLY A C 1
ATOM 803 O O . GLY A 1 101 ? 11.375 -11.121 17.995 1.00 91.19 101 GLY A O 1
ATOM 804 N N . ARG A 1 102 ? 9.883 -12.793 17.855 1.00 93.62 102 ARG A N 1
ATOM 805 C CA . ARG A 1 102 ? 10.893 -13.860 17.701 1.00 93.62 102 ARG A CA 1
ATOM 806 C C . ARG A 1 102 ? 11.666 -13.763 16.382 1.00 93.62 102 ARG A C 1
ATOM 808 O O . ARG A 1 102 ? 12.792 -14.254 16.296 1.00 93.62 102 ARG A O 1
ATOM 815 N N . HIS A 1 103 ? 11.078 -13.142 15.361 1.00 92.31 103 HIS A N 1
ATOM 816 C CA . HIS A 1 103 ? 11.646 -13.019 14.023 1.00 92.31 103 HIS A CA 1
ATOM 817 C C . HIS A 1 103 ? 11.495 -11.600 13.471 1.00 92.31 103 HIS A C 1
ATOM 819 O O . HIS A 1 103 ? 10.528 -10.895 13.756 1.00 92.31 103 HIS A O 1
ATOM 825 N N . ALA A 1 104 ? 12.438 -11.189 12.622 1.00 87.88 104 ALA A N 1
ATOM 826 C CA . ALA A 1 104 ? 12.253 -9.998 11.803 1.00 87.88 104 ALA A CA 1
ATOM 827 C C . ALA A 1 104 ? 11.188 -10.275 10.725 1.00 87.88 104 ALA A C 1
ATOM 829 O O . ALA A 1 104 ? 11.203 -11.360 10.135 1.00 87.88 104 ALA A O 1
ATOM 830 N N . PRO A 1 105 ? 10.300 -9.314 10.414 1.00 86.88 105 PRO A N 1
ATOM 831 C CA . PRO A 1 105 ? 9.324 -9.512 9.355 1.00 86.88 105 PRO A CA 1
ATOM 832 C C . PRO A 1 105 ? 10.047 -9.545 8.006 1.00 86.88 105 PRO A C 1
ATOM 834 O O . PRO A 1 105 ? 10.880 -8.676 7.704 1.00 86.88 105 PRO A O 1
ATOM 837 N N . PHE A 1 106 ? 9.724 -10.539 7.177 1.00 90.94 106 PHE A N 1
ATOM 838 C CA . PHE A 1 106 ? 10.229 -10.584 5.811 1.00 90.94 106 PHE A CA 1
ATOM 839 C C . PHE A 1 106 ? 9.688 -9.386 5.023 1.00 90.94 106 PHE A C 1
ATOM 841 O O . PHE A 1 106 ? 8.491 -9.121 5.012 1.00 90.94 106 PHE A O 1
ATOM 848 N N . PHE A 1 107 ? 10.580 -8.655 4.354 1.00 94.50 107 PHE A N 1
ATOM 849 C CA . PHE A 1 107 ? 10.216 -7.497 3.541 1.00 94.50 107 PHE A CA 1
ATOM 850 C C . PHE A 1 107 ? 11.017 -7.523 2.241 1.00 94.50 107 PHE A C 1
ATOM 852 O O . PHE A 1 107 ? 12.158 -7.052 2.187 1.00 94.50 107 PHE A O 1
ATOM 859 N N . GLY A 1 108 ? 10.446 -8.141 1.211 1.00 94.44 108 GLY A N 1
ATOM 860 C CA . GLY A 1 108 ? 11.041 -8.253 -0.119 1.00 94.44 108 GLY A CA 1
ATOM 861 C C . GLY A 1 108 ? 10.632 -7.104 -1.038 1.00 94.44 108 GLY A C 1
ATOM 862 O O . GLY A 1 108 ? 9.646 -6.418 -0.795 1.00 94.44 108 GLY A O 1
ATOM 863 N N . THR A 1 109 ? 11.383 -6.900 -2.119 1.00 95.62 109 THR A N 1
ATOM 864 C CA . THR A 1 109 ? 10.976 -5.986 -3.193 1.00 95.62 109 THR A CA 1
ATOM 865 C C . THR A 1 109 ? 11.167 -6.685 -4.529 1.00 95.62 109 THR A C 1
ATOM 867 O O . THR A 1 109 ? 12.294 -7.011 -4.901 1.00 95.62 109 THR A O 1
ATOM 870 N N . LYS A 1 110 ? 10.063 -6.931 -5.240 1.00 96.25 110 LYS A N 1
ATOM 871 C CA . LYS A 1 110 ? 10.071 -7.438 -6.613 1.00 96.25 110 LYS A CA 1
ATOM 872 C C . LYS A 1 110 ? 10.033 -6.246 -7.560 1.00 96.25 110 LYS A C 1
ATOM 874 O O . LYS A 1 110 ? 9.066 -5.495 -7.586 1.00 96.25 110 LYS A O 1
ATOM 879 N N . VAL A 1 111 ? 11.090 -6.090 -8.341 1.00 94.25 111 VAL A N 1
ATOM 880 C CA . VAL A 1 111 ? 11.269 -4.977 -9.274 1.00 94.25 111 VAL A CA 1
ATOM 881 C C . VAL A 1 111 ? 10.993 -5.527 -10.676 1.00 94.25 111 VAL A C 1
ATOM 883 O O . VAL A 1 111 ? 11.756 -6.356 -11.166 1.00 94.25 111 VAL A O 1
ATOM 886 N N . SER A 1 112 ? 9.858 -5.154 -11.279 1.00 95.56 112 SER A N 1
ATOM 887 C CA . SER A 1 112 ? 9.351 -5.762 -12.526 1.00 95.56 112 SER A CA 1
ATOM 888 C C . SER A 1 112 ? 9.388 -4.773 -13.690 1.00 95.56 112 SER A C 1
ATOM 890 O O . SER A 1 112 ? 9.044 -3.610 -13.510 1.00 95.56 112 SER A O 1
ATOM 892 N N . HIS A 1 113 ? 9.769 -5.243 -14.879 1.00 94.31 113 HIS A N 1
ATOM 893 C CA . HIS A 1 113 ? 9.716 -4.474 -16.122 1.00 94.31 113 HIS A CA 1
ATOM 894 C C . HIS A 1 113 ? 8.962 -5.271 -17.183 1.00 94.31 113 HIS A C 1
ATOM 896 O O . HIS A 1 113 ? 9.324 -6.415 -17.461 1.00 94.31 113 HIS A O 1
ATOM 902 N N . TYR A 1 114 ? 7.928 -4.664 -17.762 1.00 96.19 114 TYR A N 1
ATOM 903 C CA . TYR A 1 114 ? 7.076 -5.273 -18.780 1.00 96.19 114 TYR A CA 1
ATOM 904 C C . TYR A 1 114 ? 7.298 -4.546 -20.117 1.00 96.19 114 TYR A C 1
ATOM 906 O O . TYR A 1 114 ? 6.734 -3.472 -20.322 1.00 96.19 114 TYR A O 1
ATOM 914 N N . PRO A 1 115 ? 8.157 -5.068 -21.010 1.00 95.38 115 PRO A N 1
ATOM 915 C CA . PRO A 1 115 ? 8.423 -4.432 -22.297 1.00 95.38 115 PRO A CA 1
ATOM 916 C C . PRO A 1 115 ? 7.204 -4.510 -23.238 1.00 95.38 115 PRO A C 1
ATOM 918 O O . PRO A 1 115 ? 6.359 -5.394 -23.069 1.00 95.38 115 PRO A O 1
ATOM 921 N N . PRO A 1 116 ? 7.119 -3.637 -24.264 1.00 97.12 116 PRO A N 1
ATOM 922 C CA . PRO A 1 116 ? 6.068 -3.712 -25.276 1.00 97.12 116 PRO A CA 1
ATOM 923 C C . PRO A 1 116 ? 5.992 -5.101 -25.919 1.00 97.12 116 PRO A C 1
ATOM 925 O O . PRO A 1 116 ? 7.001 -5.647 -26.370 1.00 97.12 116 PRO A O 1
ATOM 928 N N . CYS A 1 117 ? 4.787 -5.664 -25.986 1.00 97.44 117 CYS A N 1
ATOM 929 C CA . CYS A 1 117 ? 4.534 -6.961 -26.602 1.00 97.44 117 CYS A CA 1
ATOM 930 C C . CYS A 1 117 ? 3.800 -6.767 -27.940 1.00 97.44 117 CYS A C 1
ATOM 932 O O . CYS A 1 117 ? 2.741 -6.143 -27.943 1.00 97.44 117 CYS A O 1
ATOM 934 N N . PRO A 1 118 ? 4.294 -7.313 -29.069 1.00 97.62 118 PRO A N 1
ATOM 935 C CA . PRO A 1 118 ? 3.592 -7.230 -30.354 1.00 97.62 118 PRO A CA 1
ATOM 936 C C . PRO A 1 118 ? 2.274 -8.015 -30.404 1.00 97.62 118 PRO A C 1
ATOM 938 O O . PRO A 1 118 ? 1.437 -7.748 -31.261 1.00 97.62 118 PRO A O 1
ATOM 941 N N . ARG A 1 119 ? 2.111 -9.015 -29.525 1.00 97.12 119 ARG A N 1
ATOM 942 C CA . ARG A 1 119 ? 0.946 -9.914 -29.451 1.00 97.12 119 ARG A CA 1
ATOM 943 C C . ARG A 1 119 ? 0.457 -10.068 -28.004 1.00 97.12 119 ARG A C 1
ATOM 945 O O . ARG A 1 119 ? 0.559 -11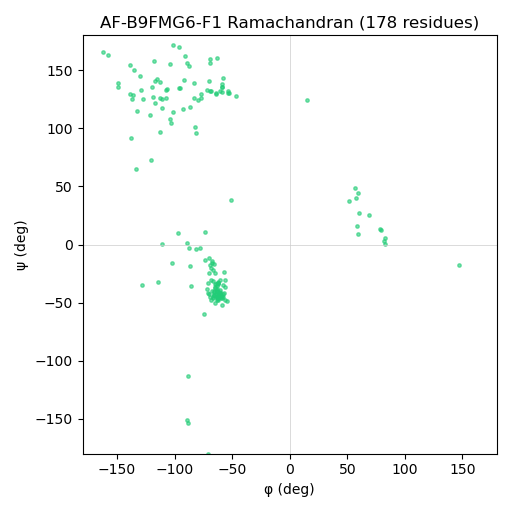.159 -27.438 1.00 97.12 119 ARG A O 1
ATOM 952 N N . PRO A 1 120 ? -0.037 -8.980 -27.381 1.00 95.62 120 PRO A N 1
ATOM 953 C CA . PRO A 1 120 ? -0.491 -9.000 -25.989 1.00 95.62 120 PRO A CA 1
ATOM 954 C C . PRO A 1 120 ? -1.752 -9.858 -25.794 1.00 95.62 120 PRO A C 1
ATOM 956 O O . PRO A 1 120 ? -2.064 -10.251 -24.678 1.00 95.62 120 PRO A O 1
ATOM 959 N N . ASP A 1 121 ? -2.449 -10.199 -26.880 1.00 96.56 121 ASP A N 1
ATOM 960 C CA . ASP A 1 121 ? -3.580 -11.127 -26.907 1.00 96.56 121 ASP A CA 1
ATOM 961 C C . ASP A 1 121 ? -3.186 -12.587 -26.621 1.00 96.56 121 ASP A C 1
ATOM 963 O O . ASP A 1 121 ? -4.033 -13.390 -26.240 1.00 96.56 121 ASP A O 1
ATOM 967 N N . LEU A 1 122 ? -1.907 -12.943 -26.797 1.00 97.06 122 LEU A N 1
ATOM 968 C CA . LEU A 1 122 ? -1.418 -14.318 -26.644 1.00 97.06 122 LEU A CA 1
ATOM 969 C C . LEU A 1 122 ? -0.684 -14.574 -25.324 1.00 97.06 122 LEU A C 1
ATOM 971 O O . LEU A 1 122 ? -0.444 -15.731 -24.977 1.00 97.06 122 LEU A O 1
ATOM 975 N N . ILE A 1 123 ? -0.272 -13.525 -24.608 1.00 96.62 123 ILE A N 1
ATOM 976 C CA . ILE A 1 123 ? 0.524 -13.661 -23.388 1.00 96.62 123 ILE A CA 1
ATOM 977 C C . ILE A 1 123 ? 0.242 -12.533 -22.399 1.00 96.62 123 ILE A C 1
ATOM 979 O O . ILE A 1 123 ? 0.161 -11.363 -22.754 1.00 96.62 123 ILE A O 1
ATOM 983 N N . THR A 1 124 ? 0.164 -12.892 -21.122 1.00 96.69 124 THR A N 1
ATOM 984 C CA . THR A 1 124 ? 0.062 -11.946 -20.007 1.00 96.69 124 THR A CA 1
ATOM 985 C C . THR A 1 124 ? 1.445 -11.594 -19.468 1.00 96.69 124 THR A C 1
ATOM 987 O O . THR A 1 124 ? 2.271 -12.493 -19.299 1.00 96.69 124 THR A O 1
ATOM 990 N N . GLY A 1 125 ? 1.672 -10.332 -19.087 1.00 97.38 125 GLY A N 1
ATOM 991 C CA . GLY A 1 125 ? 2.907 -9.927 -18.399 1.00 97.38 125 GLY A CA 1
ATOM 992 C C . GLY A 1 125 ? 3.116 -10.678 -17.077 1.00 97.38 125 GLY A C 1
ATOM 993 O O . GLY A 1 125 ? 4.198 -11.201 -16.813 1.00 97.38 125 GLY A O 1
ATOM 994 N N . LEU A 1 126 ? 2.054 -10.800 -16.277 1.00 98.31 126 LEU A N 1
ATOM 995 C CA . LEU A 1 126 ? 1.995 -11.637 -15.082 1.00 98.31 126 LEU A CA 1
ATOM 996 C C . LEU A 1 126 ? 0.631 -12.333 -15.043 1.00 98.31 126 LEU A C 1
ATOM 998 O O . LEU A 1 126 ? -0.397 -11.687 -15.215 1.00 98.31 126 LEU A O 1
ATOM 1002 N N . ARG A 1 127 ? 0.627 -13.656 -14.860 1.00 97.94 127 ARG A N 1
ATOM 1003 C CA . ARG A 1 127 ? -0.610 -14.453 -14.809 1.00 97.94 127 ARG A CA 1
ATOM 1004 C C . ARG A 1 127 ? -1.408 -14.139 -13.540 1.00 97.94 127 ARG A C 1
ATOM 1006 O O . ARG A 1 127 ? -0.826 -13.738 -12.531 1.00 97.94 127 ARG A O 1
ATOM 1013 N N . ALA A 1 128 ? -2.716 -14.386 -13.586 1.00 98.31 128 ALA A N 1
ATOM 1014 C CA . ALA A 1 128 ? -3.607 -14.252 -12.436 1.00 98.31 128 ALA A CA 1
ATOM 1015 C C . ALA A 1 128 ? -3.098 -15.064 -11.232 1.00 98.31 128 ALA A C 1
ATOM 1017 O O . ALA A 1 128 ? -2.711 -16.226 -11.375 1.00 98.31 128 ALA A O 1
ATOM 1018 N N . HIS A 1 129 ? -3.075 -14.429 -10.064 1.00 98.50 129 HIS A N 1
ATOM 1019 C CA . HIS A 1 129 ? -2.679 -15.017 -8.786 1.00 98.50 129 HIS A CA 1
ATOM 1020 C C . HIS A 1 129 ? -3.201 -14.144 -7.639 1.00 98.50 129 HIS A C 1
ATOM 1022 O O . HIS A 1 129 ? -3.575 -12.993 -7.862 1.00 98.50 129 HIS A O 1
ATOM 1028 N N . THR A 1 130 ? -3.184 -14.689 -6.424 1.00 98.25 130 THR A N 1
ATOM 1029 C CA . THR A 1 130 ? -3.240 -13.905 -5.187 1.00 98.25 130 THR A CA 1
ATOM 1030 C C . THR A 1 130 ? -1.849 -13.848 -4.563 1.00 98.25 130 THR A C 1
ATOM 1032 O O . THR A 1 130 ? -1.000 -14.715 -4.810 1.00 98.25 130 THR A O 1
ATOM 1035 N N . ASP A 1 131 ? -1.594 -12.822 -3.758 1.00 98.44 131 ASP A N 1
ATOM 1036 C CA . ASP A 1 131 ? -0.317 -12.687 -3.071 1.00 98.44 131 ASP A CA 1
ATOM 1037 C C . ASP A 1 131 ? -0.295 -13.521 -1.791 1.00 98.44 131 ASP A C 1
ATOM 1039 O O . ASP A 1 131 ? -1.125 -13.363 -0.905 1.00 98.44 131 ASP A O 1
ATOM 1043 N N . ALA A 1 132 ? 0.709 -14.382 -1.636 1.00 97.31 132 ALA A N 1
ATOM 1044 C CA . ALA A 1 132 ? 0.778 -15.298 -0.495 1.00 97.31 132 ALA A CA 1
ATOM 1045 C C . ALA A 1 132 ? 1.042 -14.616 0.864 1.00 97.31 132 ALA A C 1
ATOM 1047 O O . ALA A 1 132 ? 0.885 -15.263 1.897 1.00 97.31 132 ALA A O 1
ATOM 1048 N N . GLY A 1 133 ? 1.527 -13.368 0.859 1.00 94.06 133 GLY A N 1
ATOM 1049 C CA . GLY A 1 133 ? 2.083 -12.671 2.021 1.00 94.06 133 GLY A CA 1
ATOM 1050 C C . GLY A 1 133 ? 1.069 -11.882 2.855 1.00 94.06 133 GLY A C 1
ATOM 1051 O O . GLY A 1 133 ? -0.096 -12.252 2.960 1.00 94.06 133 GLY A O 1
ATOM 1052 N N . GLY A 1 134 ? 1.570 -10.818 3.494 1.00 96.06 134 GLY A N 1
ATOM 1053 C CA . GLY A 1 134 ? 0.797 -9.897 4.328 1.00 96.06 134 GLY A CA 1
ATOM 1054 C C . GLY A 1 134 ? 0.190 -8.750 3.519 1.00 96.06 134 GLY A C 1
ATOM 1055 O O . GLY A 1 134 ? -0.675 -8.976 2.689 1.00 96.06 134 GLY A O 1
ATOM 1056 N N . VAL A 1 135 ? 0.656 -7.523 3.748 1.00 97.62 135 VAL A N 1
ATOM 1057 C CA . VAL A 1 135 ? 0.263 -6.342 2.960 1.00 97.62 135 VAL A CA 1
ATOM 1058 C C . VAL A 1 135 ? 1.279 -6.095 1.847 1.00 97.62 135 VAL A C 1
ATOM 1060 O O . VAL A 1 135 ? 2.491 -6.131 2.086 1.00 97.62 135 VAL A O 1
ATOM 1063 N N . ILE A 1 136 ? 0.794 -5.825 0.638 1.00 98.69 136 ILE A N 1
ATOM 1064 C CA . ILE A 1 136 ? 1.609 -5.533 -0.539 1.00 98.69 136 ILE A CA 1
ATOM 1065 C C . ILE A 1 136 ? 1.490 -4.041 -0.835 1.00 98.69 136 ILE A C 1
ATOM 1067 O O . ILE A 1 136 ? 0.403 -3.475 -0.788 1.00 98.69 136 ILE A O 1
ATOM 1071 N N . LEU A 1 137 ? 2.630 -3.400 -1.098 1.00 98.81 137 LEU A N 1
ATOM 1072 C CA . LEU A 1 137 ? 2.719 -1.988 -1.455 1.00 98.81 137 LEU A CA 1
ATOM 1073 C C . LEU A 1 137 ? 3.389 -1.898 -2.819 1.00 98.81 137 LEU A C 1
ATOM 1075 O O . LEU A 1 137 ? 4.577 -2.205 -2.961 1.00 98.81 137 LEU A O 1
ATOM 1079 N N . LEU A 1 138 ? 2.619 -1.491 -3.818 1.00 98.75 138 LEU A N 1
ATOM 1080 C CA . LEU A 1 138 ? 3.051 -1.385 -5.197 1.00 98.75 138 LEU A CA 1
ATOM 1081 C C . LEU A 1 138 ? 3.120 0.081 -5.617 1.00 98.75 138 LEU A C 1
ATOM 1083 O O . LEU A 1 138 ? 2.140 0.819 -5.576 1.00 98.75 138 LEU A O 1
ATOM 1087 N N . PHE A 1 139 ? 4.291 0.470 -6.102 1.00 98.19 139 PHE A N 1
ATOM 1088 C CA . PHE A 1 139 ? 4.490 1.705 -6.842 1.00 98.19 139 PHE A CA 1
ATOM 1089 C C . PHE A 1 139 ? 4.610 1.363 -8.324 1.00 98.19 139 PHE A C 1
ATOM 1091 O O . PHE A 1 139 ? 5.610 0.780 -8.751 1.00 98.19 139 PHE A O 1
ATOM 1098 N N . GLN A 1 140 ? 3.546 1.645 -9.072 1.00 96.81 140 GLN A N 1
ATOM 1099 C CA . GLN A 1 140 ? 3.442 1.345 -10.498 1.00 96.81 140 GLN A CA 1
ATOM 1100 C C . GLN A 1 140 ? 3.802 2.557 -11.367 1.00 96.81 140 GLN A C 1
ATOM 1102 O O . GLN A 1 140 ? 3.973 3.668 -10.867 1.00 96.81 140 GLN A O 1
ATOM 1107 N N . ASP A 1 141 ? 3.938 2.326 -12.673 1.00 95.56 141 ASP A N 1
ATOM 1108 C CA . ASP A 1 141 ? 4.084 3.392 -13.666 1.00 95.56 141 ASP A CA 1
ATOM 1109 C C . ASP A 1 141 ? 2.867 4.335 -13.606 1.00 95.56 141 ASP A C 1
ATOM 1111 O O . ASP A 1 141 ? 1.732 3.880 -13.454 1.00 95.56 141 ASP A O 1
ATOM 1115 N N . ASP A 1 142 ? 3.096 5.648 -13.688 1.00 94.31 142 ASP A N 1
ATOM 1116 C CA . ASP A 1 142 ? 2.042 6.662 -13.563 1.00 94.31 142 ASP A CA 1
ATOM 1117 C C . ASP A 1 142 ? 1.369 7.021 -14.900 1.00 94.31 142 ASP A C 1
ATOM 1119 O O . ASP A 1 142 ? 0.472 7.863 -14.932 1.00 94.31 142 ASP A O 1
ATOM 1123 N N . ARG A 1 143 ? 1.771 6.374 -16.004 1.00 94.69 143 ARG A N 1
ATOM 1124 C CA . ARG A 1 143 ? 1.247 6.609 -17.361 1.00 94.69 143 ARG A CA 1
ATOM 1125 C C . ARG A 1 143 ? 0.794 5.333 -18.057 1.00 94.69 143 ARG A C 1
ATOM 1127 O O . ARG A 1 143 ? -0.149 5.378 -18.842 1.00 94.69 143 ARG A O 1
ATOM 1134 N N . VAL A 1 144 ? 1.480 4.218 -17.821 1.00 96.19 144 VAL A N 1
ATOM 1135 C CA . VAL A 1 144 ? 1.214 2.936 -18.484 1.00 96.19 144 VAL A CA 1
ATOM 1136 C C . VAL A 1 144 ? 0.428 2.024 -17.544 1.00 96.19 144 VAL A C 1
ATOM 1138 O O . VAL A 1 144 ? 0.939 1.589 -16.516 1.00 96.19 144 VAL A O 1
ATOM 1141 N N . GLY A 1 145 ? -0.822 1.725 -17.909 1.00 96.44 145 GLY A N 1
ATOM 1142 C CA . GLY A 1 145 ? -1.654 0.748 -17.199 1.00 96.44 145 GLY A CA 1
ATOM 1143 C C . GLY A 1 145 ? -1.190 -0.701 -17.397 1.00 96.44 145 GLY A C 1
ATOM 1144 O O . GLY A 1 145 ? -0.228 -0.977 -18.113 1.00 96.44 145 GLY A O 1
ATOM 1145 N N . GLY A 1 146 ? -1.903 -1.646 -16.782 1.00 97.31 146 GLY A N 1
ATOM 1146 C CA . GLY A 1 146 ? -1.661 -3.083 -16.971 1.00 97.31 146 GLY A CA 1
ATOM 1147 C C . GLY A 1 146 ? -1.941 -3.943 -15.742 1.00 97.31 146 GLY A C 1
ATOM 1148 O O . GLY A 1 146 ? -2.106 -5.153 -15.878 1.00 97.31 146 GLY A O 1
ATOM 1149 N N . LEU A 1 147 ? -2.018 -3.342 -14.550 1.00 98.50 147 LEU A N 1
ATOM 1150 C CA . LEU A 1 147 ? -2.513 -4.033 -13.365 1.00 98.50 147 LEU A CA 1
ATOM 1151 C C . LEU A 1 147 ? -4.039 -4.131 -13.417 1.00 98.50 147 LEU A C 1
ATOM 1153 O O . LEU A 1 147 ? -4.730 -3.126 -13.588 1.00 98.50 147 LEU A O 1
ATOM 1157 N N . GLN A 1 148 ? -4.549 -5.341 -13.207 1.00 98.31 148 GLN A N 1
ATOM 1158 C CA . GLN A 1 148 ? -5.975 -5.633 -13.143 1.00 98.31 148 GLN A CA 1
ATOM 1159 C C . GLN A 1 148 ? -6.287 -6.446 -11.887 1.00 98.31 148 GLN A C 1
ATOM 1161 O O . GLN A 1 148 ? -5.492 -7.295 -11.482 1.00 98.31 148 GLN A O 1
ATOM 1166 N N . VAL A 1 149 ? -7.458 -6.207 -11.302 1.00 98.00 149 VAL A N 1
ATOM 1167 C CA . VAL A 1 149 ? -8.017 -6.979 -10.185 1.00 98.00 149 VAL A CA 1
ATOM 1168 C C . VAL A 1 149 ? -9.319 -7.642 -10.626 1.00 98.00 149 VAL A C 1
ATOM 1170 O O . VAL A 1 149 ? -10.100 -7.047 -11.366 1.00 98.00 149 VAL A O 1
ATOM 1173 N N . LEU A 1 150 ? -9.556 -8.883 -10.202 1.00 97.50 150 LEU A N 1
ATOM 1174 C CA . LEU A 1 150 ? -10.791 -9.601 -10.508 1.00 97.50 150 LEU A CA 1
ATOM 1175 C C . LEU A 1 150 ? -11.855 -9.259 -9.458 1.00 97.50 150 LEU A C 1
ATOM 1177 O O . LEU A 1 150 ? -11.677 -9.566 -8.282 1.00 97.50 150 LEU A O 1
ATOM 1181 N N . ARG A 1 151 ? -12.974 -8.662 -9.875 1.00 94.69 151 ARG A N 1
ATOM 1182 C CA . ARG A 1 151 ? -14.107 -8.325 -9.002 1.00 94.69 151 ARG A CA 1
ATOM 1183 C C . ARG A 1 151 ? -15.417 -8.697 -9.682 1.00 94.69 151 ARG A C 1
ATOM 1185 O O . ARG A 1 151 ? -15.659 -8.305 -10.817 1.00 94.69 151 ARG A O 1
ATOM 1192 N N . GLY A 1 152 ? -16.278 -9.444 -8.989 1.00 93.31 152 GLY A N 1
ATOM 1193 C CA . GLY A 1 152 ? -17.595 -9.819 -9.522 1.00 93.31 152 GLY A CA 1
ATOM 1194 C C . GLY A 1 152 ? -17.537 -10.627 -10.826 1.00 93.31 152 GLY A C 1
ATOM 1195 O O . GLY A 1 152 ? -18.455 -10.546 -11.630 1.00 93.31 152 GLY A O 1
ATOM 1196 N N . GLY A 1 153 ? -16.449 -11.373 -11.053 1.00 95.62 153 GLY A N 1
ATOM 1197 C CA . GLY A 1 153 ? -16.215 -12.117 -12.297 1.00 95.62 153 GLY A CA 1
ATOM 1198 C C . GLY A 1 153 ? -15.634 -11.286 -13.447 1.00 95.62 153 GLY A C 1
ATOM 1199 O O . GLY A 1 153 ? -15.365 -11.847 -14.507 1.00 95.62 153 GLY A O 1
ATOM 1200 N N . GLU A 1 154 ? -15.387 -9.990 -13.244 1.00 96.69 154 GLU A N 1
ATOM 1201 C CA . GLU A 1 154 ? -14.840 -9.084 -14.256 1.00 96.69 154 GLU A CA 1
ATOM 1202 C C . GLU A 1 154 ? -13.457 -8.559 -13.857 1.00 96.69 154 GLU A C 1
ATOM 1204 O O . GLU A 1 154 ? -13.188 -8.277 -12.687 1.00 96.69 154 GLU A O 1
ATOM 1209 N N . TRP A 1 155 ? -12.567 -8.411 -14.839 1.00 97.50 155 TRP A N 1
ATOM 1210 C CA . TRP A 1 155 ? -11.275 -7.759 -14.638 1.00 97.50 155 TRP A CA 1
ATOM 1211 C C . TRP A 1 155 ? -11.448 -6.240 -14.653 1.00 97.50 155 TRP A C 1
ATOM 1213 O O . TRP A 1 155 ? -11.960 -5.674 -15.617 1.00 97.50 155 TRP A O 1
ATOM 1223 N N . VAL A 1 156 ? -11.009 -5.585 -13.582 1.00 98.12 156 VAL A N 1
ATOM 1224 C CA . VAL A 1 156 ? -11.066 -4.134 -13.393 1.00 98.12 156 VAL A CA 1
ATOM 1225 C C . VAL A 1 156 ? -9.648 -3.579 -13.393 1.00 98.12 156 VAL A C 1
ATOM 1227 O O . VAL A 1 156 ? -8.806 -4.019 -12.611 1.00 98.12 156 VAL A O 1
ATOM 1230 N N . ASP A 1 157 ? -9.383 -2.593 -14.246 1.00 98.00 157 ASP A N 1
ATOM 1231 C CA . ASP A 1 157 ? -8.086 -1.918 -14.296 1.00 98.00 157 ASP A CA 1
ATOM 1232 C C . ASP A 1 157 ? -7.837 -1.072 -13.037 1.00 98.00 157 ASP A C 1
ATOM 1234 O O . ASP A 1 157 ? -8.661 -0.234 -12.650 1.00 98.00 157 ASP A O 1
ATOM 1238 N N . VAL A 1 158 ? -6.650 -1.220 -12.446 1.00 98.12 158 VAL A N 1
ATOM 1239 C CA . VAL A 1 158 ? -6.135 -0.282 -11.441 1.00 98.12 158 VAL A CA 1
ATOM 1240 C C . VAL A 1 158 ? -5.510 0.896 -12.187 1.00 98.12 158 VAL A C 1
ATOM 1242 O O . VAL A 1 158 ? -4.400 0.797 -12.709 1.00 98.12 158 VAL A O 1
ATOM 1245 N N . GLN A 1 159 ? -6.237 2.011 -12.268 1.00 96.50 159 GLN A N 1
ATOM 1246 C CA . GLN A 1 159 ? -5.805 3.171 -13.052 1.00 96.50 159 GLN A CA 1
ATOM 1247 C C . GLN A 1 159 ? -4.466 3.731 -12.543 1.00 96.50 159 GLN A C 1
ATOM 1249 O 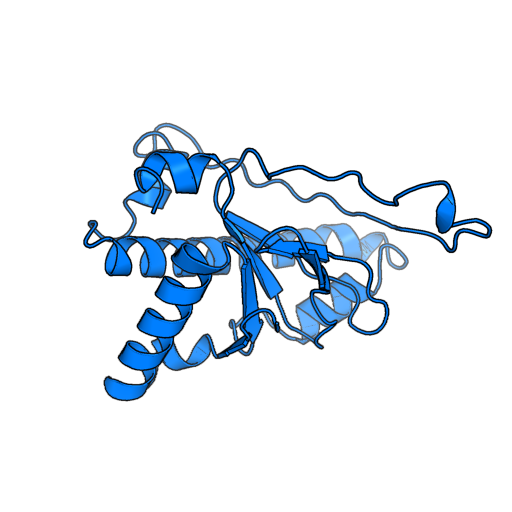O . GLN A 1 159 ? -4.346 3.960 -11.334 1.00 96.50 159 GLN A O 1
ATOM 1254 N N . PRO A 1 160 ? -3.488 3.991 -13.435 1.00 97.19 160 PRO A N 1
ATOM 1255 C CA . PRO A 1 160 ? -2.268 4.707 -13.086 1.00 97.19 160 PRO A CA 1
ATOM 1256 C C . PRO A 1 160 ? -2.580 6.037 -12.405 1.00 97.19 160 PRO A C 1
ATOM 1258 O O . PRO A 1 160 ? -3.384 6.829 -12.901 1.00 97.19 160 PRO A O 1
ATOM 1261 N N . LEU A 1 161 ? -1.935 6.283 -11.268 1.00 97.69 161 LEU A N 1
ATOM 1262 C CA . LEU A 1 161 ? -2.101 7.512 -10.506 1.00 97.69 161 LEU A CA 1
ATOM 1263 C C . LEU A 1 161 ? -0.736 7.999 -10.029 1.00 97.69 161 LEU A C 1
ATOM 1265 O O . LEU A 1 161 ? 0.016 7.264 -9.388 1.00 97.69 161 LEU A O 1
ATOM 1269 N N . ALA A 1 162 ? -0.419 9.248 -10.370 1.00 97.31 162 ALA A N 1
ATOM 1270 C CA . ALA A 1 162 ? 0.862 9.849 -10.038 1.00 97.31 162 ALA A CA 1
ATOM 1271 C C . ALA A 1 162 ? 1.095 9.847 -8.526 1.00 97.31 162 ALA A C 1
ATOM 1273 O O . ALA A 1 162 ? 0.239 10.266 -7.748 1.00 97.31 162 ALA A O 1
ATOM 1274 N N . ASP A 1 163 ? 2.283 9.380 -8.146 1.00 96.94 163 ASP A N 1
ATOM 1275 C CA . ASP A 1 163 ? 2.794 9.367 -6.776 1.00 96.94 163 ASP A CA 1
ATOM 1276 C C . ASP A 1 163 ? 1.918 8.592 -5.776 1.00 96.94 163 ASP A C 1
ATOM 1278 O O . ASP A 1 163 ? 2.106 8.742 -4.576 1.00 96.94 163 ASP A O 1
ATOM 1282 N N . ALA A 1 164 ? 0.997 7.748 -6.253 1.00 98.44 164 ALA A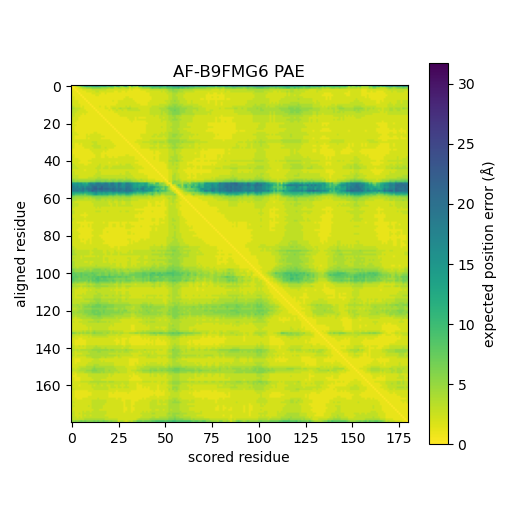 N 1
ATOM 1283 C CA . ALA A 1 164 ? 0.186 6.879 -5.413 1.00 98.44 164 ALA A CA 1
ATOM 1284 C C . ALA A 1 164 ? 0.885 5.541 -5.131 1.00 98.44 164 ALA A C 1
ATOM 1286 O O . ALA A 1 164 ? 1.679 5.040 -5.934 1.00 98.44 164 ALA A O 1
ATOM 1287 N N . ILE A 1 165 ? 0.537 4.929 -4.000 1.00 98.81 165 ILE A N 1
ATOM 1288 C CA . ILE A 1 165 ? 0.916 3.551 -3.670 1.00 98.81 165 ILE A CA 1
ATOM 1289 C C . ILE A 1 165 ? -0.341 2.692 -3.714 1.00 98.81 165 ILE A C 1
ATOM 1291 O O . ILE A 1 165 ? -1.267 2.906 -2.933 1.00 98.81 165 ILE A O 1
ATOM 1295 N N . VAL A 1 166 ? -0.369 1.714 -4.614 1.00 98.81 166 VAL A N 1
ATOM 1296 C CA . VAL A 1 166 ? -1.398 0.674 -4.621 1.00 98.81 166 VAL A CA 1
ATOM 1297 C C . VAL A 1 166 ? -1.132 -0.254 -3.441 1.00 98.81 166 VAL A C 1
ATOM 1299 O O . VAL A 1 166 ? 0.003 -0.677 -3.217 1.00 98.81 166 VAL A O 1
ATOM 1302 N N . VAL A 1 167 ? -2.174 -0.562 -2.684 1.00 98.81 167 VAL A N 1
ATOM 1303 C CA . VAL A 1 167 ? -2.141 -1.484 -1.557 1.00 98.81 167 VAL A CA 1
ATOM 1304 C C . VAL A 1 167 ? -3.107 -2.619 -1.835 1.00 98.81 167 VAL A C 1
ATOM 1306 O O . VAL A 1 167 ? -4.236 -2.375 -2.263 1.00 98.81 167 VAL A O 1
ATOM 1309 N N . ASN A 1 168 ? -2.674 -3.845 -1.560 1.00 98.75 168 ASN A N 1
ATOM 1310 C CA . ASN A 1 168 ? -3.566 -4.993 -1.519 1.00 98.75 168 ASN A CA 1
ATOM 1311 C C . ASN A 1 168 ? -3.261 -5.925 -0.352 1.00 98.75 168 ASN A C 1
ATOM 1313 O O . ASN A 1 168 ? -2.135 -5.975 0.163 1.00 98.75 168 ASN A O 1
ATOM 1317 N N . THR A 1 169 ? -4.291 -6.650 0.068 1.00 98.12 169 THR A N 1
ATOM 1318 C CA . THR A 1 169 ? -4.190 -7.698 1.078 1.00 98.12 169 THR A CA 1
ATOM 1319 C C . THR A 1 169 ? -3.730 -8.999 0.425 1.00 98.12 169 THR A C 1
ATOM 1321 O O . THR A 1 169 ? -4.110 -9.339 -0.696 1.00 98.12 169 THR A O 1
ATOM 1324 N N . GLY A 1 170 ? -2.835 -9.704 1.108 1.00 97.94 170 GLY A N 1
ATOM 1325 C CA . GLY A 1 170 ? -2.409 -11.049 0.756 1.00 97.94 170 GLY A CA 1
ATOM 1326 C C . GLY A 1 170 ? -3.088 -12.100 1.628 1.00 97.94 170 GLY A C 1
ATOM 1327 O O . GLY A 1 170 ? -3.713 -11.793 2.646 1.00 97.94 170 GLY A O 1
ATOM 1328 N N . ASN A 1 171 ? -2.895 -13.364 1.261 1.00 98.38 171 ASN A N 1
ATOM 1329 C CA . ASN A 1 171 ? -3.561 -14.512 1.872 1.00 98.38 171 ASN A CA 1
ATOM 1330 C C . ASN A 1 171 ? -3.345 -14.595 3.397 1.00 98.38 171 ASN A C 1
ATOM 1332 O O . ASN A 1 171 ? -4.205 -15.105 4.107 1.00 98.38 171 ASN A O 1
ATOM 1336 N N . GLN A 1 172 ? -2.208 -14.125 3.936 1.00 97.31 172 GLN A N 1
ATOM 1337 C CA . GLN A 1 172 ? -2.007 -14.146 5.393 1.00 97.31 172 GLN A CA 1
ATOM 1338 C C . GLN A 1 172 ? -2.890 -13.127 6.114 1.00 97.31 172 GLN A C 1
ATOM 1340 O O . GLN A 1 172 ? -3.296 -13.395 7.239 1.00 97.31 172 GLN A O 1
ATOM 1345 N N . VAL A 1 173 ? -3.182 -11.974 5.504 1.00 97.62 173 VAL A N 1
ATOM 1346 C CA . VAL A 1 173 ? -4.114 -10.999 6.096 1.00 97.62 173 VAL A CA 1
ATOM 1347 C C . VAL A 1 173 ? -5.518 -11.589 6.116 1.00 97.62 173 VAL A C 1
ATOM 1349 O O . VAL A 1 173 ? -6.133 -11.572 7.173 1.00 97.62 173 VAL A O 1
ATOM 1352 N N . GLU A 1 174 ? -5.953 -12.210 5.016 1.00 98.00 174 GLU A N 1
ATOM 1353 C CA . GLU A 1 174 ? -7.249 -12.900 4.924 1.00 98.00 174 GLU A CA 1
ATOM 1354 C C . GLU A 1 174 ? -7.395 -14.005 5.988 1.00 98.00 174 GLU A C 1
ATOM 1356 O O . GLU A 1 174 ? -8.425 -14.126 6.649 1.00 98.00 174 GLU A O 1
ATOM 1361 N N . VAL A 1 175 ? -6.343 -14.795 6.229 1.00 97.56 175 VAL A N 1
ATOM 1362 C CA . VAL A 1 175 ? -6.351 -15.798 7.308 1.00 97.56 175 VAL A CA 1
ATOM 1363 C C . VAL A 1 175 ? -6.425 -15.136 8.688 1.00 97.56 175 VAL A C 1
ATOM 1365 O O . VAL A 1 175 ? -7.181 -15.591 9.546 1.00 97.56 175 VAL A O 1
ATOM 1368 N N . LEU A 1 176 ? -5.653 -14.070 8.924 1.00 95.94 176 LEU A N 1
ATOM 1369 C CA . LEU A 1 176 ? -5.624 -13.366 10.212 1.00 95.94 176 LEU A CA 1
ATOM 1370 C C . LEU A 1 176 ? -6.942 -12.648 10.531 1.00 95.94 176 LEU A C 1
ATOM 1372 O O . LEU A 1 176 ? -7.290 -12.537 11.707 1.00 95.94 176 LEU A O 1
ATOM 1376 N N . SER A 1 177 ? -7.663 -12.181 9.513 1.00 97.31 177 SER A N 1
ATOM 1377 C CA . SER A 1 177 ? -8.969 -11.530 9.634 1.00 97.31 177 SER A CA 1
ATOM 1378 C C . SER A 1 177 ? -10.143 -12.515 9.630 1.00 97.31 177 SER A C 1
ATOM 1380 O O . SER A 1 177 ? -11.288 -12.098 9.809 1.00 97.31 177 SER A O 1
ATOM 1382 N N . ASN A 1 178 ? -9.875 -13.818 9.466 1.00 97.00 178 ASN A N 1
ATOM 1383 C CA . ASN A 1 178 ? -10.883 -14.870 9.326 1.00 97.00 178 ASN A CA 1
ATOM 1384 C C . ASN A 1 178 ? -11.818 -14.641 8.118 1.00 97.00 178 ASN A C 1
ATOM 1386 O O . ASN A 1 178 ? -13.035 -14.798 8.221 1.00 97.00 178 ASN A O 1
ATOM 1390 N N . GLY A 1 179 ? -11.234 -14.266 6.978 1.00 95.12 179 GLY A N 1
ATOM 1391 C CA . GLY A 1 179 ? -11.934 -14.060 5.709 1.00 95.12 179 GLY A CA 1
ATOM 1392 C C . GLY A 1 179 ? -12.675 -12.727 5.591 1.00 95.12 179 GLY A C 1
ATOM 1393 O O . GLY A 1 179 ? -13.493 -12.590 4.686 1.00 95.12 179 GLY A O 1
ATOM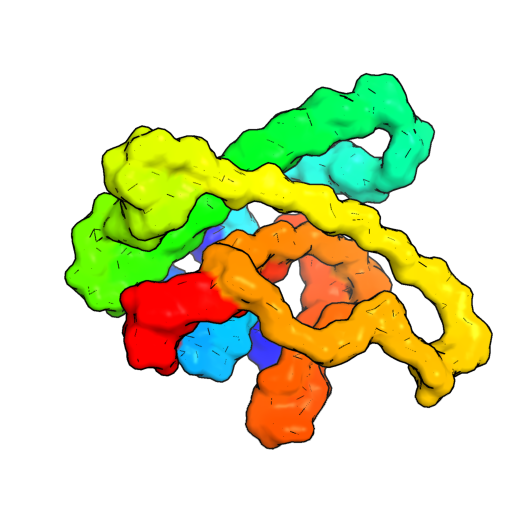 1394 N N . ARG A 1 180 ? -12.425 -11.785 6.510 1.00 90.81 180 ARG A N 1
ATOM 1395 C CA . ARG A 1 180 ? -12.883 -10.392 6.408 1.00 90.81 180 ARG A CA 1
ATOM 1396 C C . ARG A 1 180 ? -11.875 -9.527 5.664 1.00 90.81 180 ARG A C 1
ATOM 1398 O O . ARG A 1 180 ? -10.657 -9.744 5.867 1.00 90.81 180 ARG A O 1
#

Organism: Oryza sativa subsp. japonica (NCBI:txid39947)